Protein AF-A0A6A6ZF69-F1 (afdb_monomer)

Structure (mmCIF, N/CA/C/O backbone):
data_AF-A0A6A6ZF69-F1
#
_entry.id   AF-A0A6A6ZF69-F1
#
loop_
_atom_site.group_PDB
_atom_site.id
_atom_site.type_symbol
_atom_site.label_atom_id
_atom_site.label_alt_id
_atom_site.label_comp_id
_atom_site.label_asym_id
_atom_site.label_entity_id
_atom_site.label_seq_id
_atom_site.pdbx_PDB_ins_code
_atom_site.Cartn_x
_atom_site.Cartn_y
_atom_site.Cartn_z
_atom_site.occupancy
_atom_site.B_iso_or_equiv
_atom_site.auth_seq_id
_atom_site.auth_comp_id
_atom_site.auth_asym_id
_atom_site.auth_atom_id
_atom_site.pdbx_PDB_model_num
ATOM 1 N N . MET A 1 1 ? 40.741 -32.799 -26.654 1.00 32.25 1 MET A N 1
ATOM 2 C CA . MET A 1 1 ? 39.739 -33.098 -25.607 1.00 32.25 1 MET A CA 1
ATOM 3 C C . MET A 1 1 ? 39.287 -31.781 -24.987 1.00 32.25 1 MET A C 1
ATOM 5 O O . MET A 1 1 ? 40.162 -31.015 -24.603 1.00 32.25 1 MET A O 1
ATOM 9 N N . PRO A 1 2 ? 37.976 -31.483 -24.978 1.00 35.78 2 PRO A N 1
ATOM 10 C CA . PRO A 1 2 ? 37.426 -30.155 -24.704 1.00 35.78 2 PRO A CA 1
ATOM 11 C C . PRO A 1 2 ? 36.864 -30.025 -23.275 1.00 35.78 2 PRO A C 1
ATOM 13 O O . PRO A 1 2 ? 36.344 -30.995 -22.731 1.00 35.78 2 PRO A O 1
ATOM 16 N N . LYS A 1 3 ? 36.915 -28.818 -22.702 1.00 32.53 3 LYS A N 1
ATOM 17 C CA . LYS A 1 3 ? 36.071 -28.318 -21.595 1.00 32.53 3 LYS A CA 1
ATOM 18 C C . LYS A 1 3 ? 36.055 -26.792 -21.749 1.00 32.53 3 LYS A C 1
ATOM 20 O O . LYS A 1 3 ? 37.124 -26.216 -21.875 1.00 32.53 3 LYS A O 1
ATOM 25 N N . GLY A 1 4 ? 34.960 -26.053 -21.807 1.00 30.08 4 GLY A N 1
ATOM 26 C CA . GLY A 1 4 ? 33.542 -26.321 -21.610 1.00 30.08 4 GLY A CA 1
ATOM 27 C C . GLY A 1 4 ? 32.937 -24.945 -21.330 1.00 30.08 4 GLY A C 1
ATOM 28 O O . GLY A 1 4 ? 33.124 -24.416 -20.241 1.00 30.08 4 GLY A O 1
ATOM 29 N N . ASN A 1 5 ? 32.327 -24.327 -22.344 1.00 32.03 5 ASN A N 1
ATOM 30 C CA . ASN A 1 5 ? 31.620 -23.054 -22.206 1.00 32.03 5 ASN A CA 1
ATOM 31 C C . ASN A 1 5 ? 30.388 -23.268 -21.321 1.00 32.03 5 ASN A C 1
ATOM 33 O O . ASN A 1 5 ? 29.424 -23.890 -21.765 1.00 32.03 5 ASN A O 1
ATOM 37 N N . ASN A 1 6 ? 30.389 -22.716 -20.109 1.00 30.73 6 ASN A N 1
ATOM 38 C CA . ASN A 1 6 ? 29.161 -22.517 -19.346 1.00 30.73 6 ASN A CA 1
ATOM 39 C C . ASN A 1 6 ? 28.431 -21.296 -19.917 1.00 30.73 6 ASN A C 1
ATOM 41 O O . ASN A 1 6 ? 28.601 -20.173 -19.449 1.00 30.73 6 ASN A O 1
ATOM 45 N N . LYS A 1 7 ? 27.610 -21.528 -20.945 1.00 31.67 7 LYS A N 1
ATOM 46 C CA . LYS A 1 7 ? 26.443 -20.682 -21.199 1.00 31.67 7 LYS A CA 1
ATOM 47 C C . LYS A 1 7 ? 25.478 -20.920 -20.033 1.00 31.67 7 LYS A C 1
ATOM 49 O O . LYS A 1 7 ? 24.849 -21.973 -19.979 1.00 31.67 7 LYS A O 1
ATOM 54 N N . MET A 1 8 ? 25.399 -19.989 -19.081 1.00 30.83 8 MET A N 1
ATOM 55 C CA . MET A 1 8 ? 24.236 -19.924 -18.193 1.00 30.83 8 MET A CA 1
ATOM 56 C C . MET A 1 8 ? 23.059 -19.491 -19.061 1.00 30.83 8 MET A C 1
ATOM 58 O O . MET A 1 8 ? 23.041 -18.385 -19.594 1.00 30.83 8 MET A O 1
ATOM 62 N N . GLY A 1 9 ? 22.158 -20.438 -19.308 1.00 26.34 9 GLY A N 1
ATOM 63 C CA . GLY A 1 9 ? 20.976 -20.228 -20.120 1.00 26.34 9 GLY A CA 1
ATOM 64 C C . GLY A 1 9 ? 20.027 -19.265 -19.426 1.00 26.34 9 GLY A C 1
ATOM 65 O O . GLY A 1 9 ? 19.459 -19.600 -18.393 1.00 26.34 9 GLY A O 1
ATOM 66 N N . PHE A 1 10 ? 19.823 -18.108 -20.040 1.00 39.22 10 PHE A N 1
ATOM 67 C CA . PHE A 1 10 ? 18.515 -17.481 -20.025 1.00 39.22 10 PHE A CA 1
ATOM 68 C C . PHE A 1 10 ? 17.664 -18.183 -21.076 1.00 39.22 10 PHE A C 1
ATOM 70 O O . PHE A 1 10 ? 18.092 -18.334 -22.222 1.00 39.22 10 PHE A O 1
ATOM 77 N N . PRO A 1 11 ? 16.462 -18.611 -20.695 1.00 37.31 11 PRO A N 1
ATOM 78 C CA . PRO A 1 11 ? 15.370 -18.502 -21.628 1.00 37.31 11 PRO A CA 1
ATOM 79 C C . PRO A 1 11 ? 14.200 -17.830 -20.914 1.00 37.31 11 PRO A C 1
ATOM 81 O O . PRO A 1 11 ? 13.508 -18.466 -20.118 1.00 37.31 11 PRO A O 1
ATOM 84 N N . ILE A 1 12 ? 13.900 -16.582 -21.286 1.00 41.88 12 ILE A N 1
ATOM 85 C CA . ILE A 1 12 ? 12.503 -16.136 -21.308 1.00 41.88 12 ILE A CA 1
ATOM 86 C C . ILE A 1 12 ? 11.862 -16.917 -22.460 1.00 41.88 12 ILE A C 1
ATOM 88 O O . ILE A 1 12 ? 11.679 -16.435 -23.575 1.00 41.88 12 ILE A O 1
ATOM 92 N N . ALA A 1 13 ? 11.630 -18.210 -22.231 1.00 33.00 13 ALA A N 1
ATOM 93 C CA . ALA A 1 13 ? 10.816 -18.999 -23.123 1.00 33.00 13 ALA A CA 1
ATOM 94 C C . ALA A 1 13 ? 9.393 -18.500 -22.911 1.00 33.00 13 ALA A C 1
ATOM 96 O O . ALA A 1 13 ? 8.796 -18.751 -21.864 1.00 33.00 13 ALA A O 1
ATOM 97 N N . MET A 1 14 ? 8.868 -17.802 -23.915 1.00 43.44 14 MET A N 1
ATOM 98 C CA . MET A 1 14 ? 7.459 -17.463 -24.054 1.00 43.44 14 MET A CA 1
ATOM 99 C C . MET A 1 14 ? 6.663 -18.781 -24.127 1.00 43.44 14 MET A C 1
ATOM 101 O O . MET A 1 14 ? 6.318 -19.279 -25.199 1.00 43.44 14 MET A O 1
ATOM 105 N N . LYS A 1 15 ? 6.438 -19.427 -22.976 1.00 32.81 15 LYS A N 1
ATOM 106 C CA . LYS A 1 15 ? 5.556 -20.587 -22.843 1.00 32.81 15 LYS A CA 1
ATOM 107 C C . LYS A 1 15 ? 4.137 -20.055 -22.857 1.00 32.81 15 LYS A C 1
ATOM 109 O O . LYS A 1 15 ? 3.497 -19.849 -21.835 1.00 32.81 15 LYS A O 1
ATOM 114 N N . ILE A 1 16 ? 3.673 -19.819 -24.071 1.00 41.00 16 ILE A N 1
ATOM 115 C CA . ILE A 1 16 ? 2.289 -19.523 -24.374 1.00 41.00 16 ILE A CA 1
ATOM 116 C C . ILE A 1 16 ? 1.485 -20.789 -24.052 1.00 41.00 16 ILE A C 1
ATOM 118 O O . ILE A 1 16 ? 1.422 -21.735 -24.838 1.00 41.00 16 ILE A O 1
ATOM 122 N N . GLY A 1 17 ? 0.936 -20.834 -22.843 1.00 34.34 17 GLY A N 1
ATOM 123 C CA . GLY A 1 17 ? 0.129 -21.936 -22.347 1.00 34.34 17 GLY A CA 1
ATOM 124 C C . GLY A 1 17 ? -1.026 -21.403 -21.514 1.00 34.34 17 GLY A C 1
ATOM 125 O O . GLY A 1 17 ? -0.811 -20.813 -20.465 1.00 34.34 17 GLY A O 1
ATOM 126 N N . VAL A 1 18 ? -2.243 -21.708 -21.975 1.00 36.62 18 VAL A N 1
ATOM 127 C CA . VAL A 1 18 ? -3.551 -21.458 -21.343 1.00 36.62 18 VAL A CA 1
ATOM 128 C C . VAL A 1 18 ? -4.098 -20.033 -21.541 1.00 36.62 18 VAL A C 1
ATOM 130 O O . VAL A 1 18 ? -3.472 -19.035 -21.205 1.00 36.62 18 VAL A O 1
ATOM 133 N N . PHE A 1 19 ? -5.320 -19.952 -22.082 1.00 37.06 19 PHE A N 1
ATOM 134 C CA . PHE A 1 19 ? -6.043 -18.739 -22.503 1.00 37.06 19 PHE A CA 1
ATOM 135 C C . PHE A 1 19 ? -6.101 -17.587 -21.472 1.00 37.06 19 PHE A C 1
ATOM 137 O O . PHE A 1 19 ? -6.281 -16.444 -21.878 1.00 37.06 19 PHE A O 1
ATOM 144 N N . GLY A 1 20 ? -5.911 -17.849 -20.172 1.00 45.31 20 GLY A N 1
ATOM 145 C CA . GLY A 1 20 ? -5.837 -16.813 -19.130 1.00 45.31 20 GLY A CA 1
ATOM 146 C C . GLY A 1 20 ? -4.539 -15.993 -19.133 1.00 45.31 20 GLY A C 1
ATOM 147 O O . GLY A 1 20 ? -4.547 -14.843 -18.707 1.00 45.31 20 GLY A O 1
ATOM 148 N N . SER A 1 21 ? -3.443 -16.539 -19.673 1.00 55.56 21 SER A N 1
ATOM 149 C CA . SER A 1 21 ? -2.140 -15.862 -19.744 1.00 55.56 21 SER A CA 1
ATOM 150 C C . SER A 1 21 ? -2.160 -14.643 -20.675 1.00 55.56 21 SER A C 1
ATOM 152 O O . SER A 1 21 ? -1.543 -13.627 -20.377 1.00 55.56 21 SER A O 1
ATOM 154 N N . TYR A 1 22 ? -2.915 -14.694 -21.777 1.00 62.94 22 TYR A N 1
ATOM 155 C CA . TYR A 1 22 ? -2.897 -13.627 -22.783 1.00 62.94 22 TYR A CA 1
ATOM 156 C C . TYR A 1 22 ? -3.488 -12.306 -22.298 1.00 62.94 22 TYR A C 1
ATOM 158 O O . TYR A 1 22 ? -2.990 -11.257 -22.686 1.00 62.94 22 TYR A O 1
ATOM 166 N N . ILE A 1 23 ? -4.538 -12.341 -21.471 1.00 77.69 23 ILE A N 1
ATOM 167 C CA . ILE A 1 23 ? -5.207 -11.117 -21.002 1.00 77.69 23 ILE A CA 1
ATOM 168 C C . ILE A 1 23 ? -4.252 -10.293 -20.135 1.00 77.69 23 ILE A C 1
ATOM 170 O O . ILE A 1 23 ? -4.187 -9.080 -20.292 1.00 77.69 23 ILE A O 1
ATOM 174 N N . VAL A 1 24 ? -3.466 -10.960 -19.288 1.00 82.12 24 VAL A N 1
ATOM 175 C CA . VAL A 1 24 ? -2.472 -10.315 -18.423 1.00 82.12 24 VAL A CA 1
ATOM 176 C C . VAL A 1 24 ? -1.406 -9.599 -19.253 1.00 82.12 24 VAL A C 1
ATOM 178 O O . VAL A 1 24 ? -1.171 -8.410 -19.066 1.00 82.12 24 VAL A O 1
ATOM 181 N N . TRP A 1 25 ? -0.817 -10.287 -20.233 1.00 81.69 25 TRP A N 1
ATOM 182 C CA . TRP A 1 25 ? 0.204 -9.690 -21.097 1.00 81.69 25 TRP A CA 1
ATOM 183 C C . TRP A 1 25 ? -0.343 -8.579 -21.999 1.00 81.69 25 TRP A C 1
ATOM 185 O O . TRP A 1 25 ? 0.351 -7.593 -22.234 1.00 81.69 25 TRP A O 1
ATOM 195 N N . LEU A 1 26 ? -1.578 -8.708 -22.497 1.00 86.69 26 LEU A N 1
ATOM 196 C CA . LEU A 1 26 ? -2.224 -7.645 -23.270 1.00 86.69 26 LEU A CA 1
ATOM 197 C C . LEU A 1 26 ? -2.461 -6.403 -22.412 1.00 86.69 26 LEU A C 1
ATOM 199 O O . LEU A 1 26 ? -2.121 -5.311 -22.855 1.00 86.69 26 LEU A O 1
ATOM 203 N N . ASP A 1 27 ? -2.950 -6.565 -21.182 1.00 87.88 27 ASP A N 1
ATOM 204 C CA . ASP A 1 27 ? -3.126 -5.446 -20.253 1.00 87.88 27 ASP A CA 1
ATOM 205 C C . ASP A 1 27 ? -1.777 -4.789 -19.909 1.00 87.88 27 ASP A C 1
ATOM 207 O O . ASP A 1 27 ? -1.650 -3.568 -19.953 1.00 87.88 27 ASP A O 1
ATOM 211 N N . MET A 1 28 ? -0.713 -5.574 -19.700 1.00 88.94 28 MET A N 1
ATOM 212 C CA . MET A 1 28 ? 0.649 -5.045 -19.538 1.00 88.94 28 MET A CA 1
ATOM 213 C C . MET A 1 28 ? 1.125 -4.232 -20.750 1.00 88.94 28 MET A C 1
ATOM 215 O O . MET A 1 28 ? 1.736 -3.175 -20.583 1.00 88.94 28 MET A O 1
ATOM 219 N N . ILE A 1 29 ? 0.859 -4.691 -21.975 1.00 89.81 29 ILE A N 1
ATOM 220 C CA . ILE A 1 29 ? 1.210 -3.960 -23.204 1.00 89.81 29 ILE A CA 1
ATOM 221 C C . ILE A 1 29 ? 0.374 -2.679 -23.327 1.00 89.81 29 ILE A C 1
ATOM 223 O O . ILE A 1 29 ? 0.923 -1.610 -23.594 1.00 89.81 29 ILE A O 1
ATOM 227 N N . GLU A 1 30 ? -0.938 -2.754 -23.097 1.00 90.06 30 GLU A N 1
ATOM 228 C CA . GLU A 1 30 ? -1.856 -1.609 -23.163 1.00 90.06 30 GLU A CA 1
ATOM 229 C C . GLU A 1 30 ? -1.555 -0.553 -22.093 1.00 90.06 30 GLU A C 1
ATOM 231 O O . GLU A 1 30 ? -1.708 0.650 -22.331 1.00 90.06 30 GLU A O 1
ATOM 236 N N . GLN A 1 31 ? -1.085 -0.986 -20.923 1.00 90.12 31 GLN A N 1
ATOM 237 C CA . GLN A 1 31 ? -0.584 -0.104 -19.874 1.00 90.12 31 GLN A CA 1
ATOM 238 C C . GLN A 1 31 ? 0.843 0.386 -20.142 1.00 90.12 31 GLN A C 1
ATOM 240 O O . GLN A 1 31 ? 1.340 1.215 -19.385 1.00 90.12 31 GLN A O 1
ATOM 245 N N . GLY A 1 32 ? 1.511 -0.066 -21.207 1.00 89.44 32 GLY A N 1
ATOM 246 C CA . GLY A 1 32 ? 2.884 0.324 -21.535 1.00 89.44 32 GLY A CA 1
ATOM 247 C C . GLY A 1 32 ? 3.924 -0.211 -20.548 1.00 89.44 32 GLY A C 1
ATOM 248 O O . GLY A 1 32 ? 5.014 0.348 -20.450 1.00 89.44 32 GLY A O 1
ATOM 249 N N . LYS A 1 33 ? 3.579 -1.261 -19.795 1.00 89.44 33 LYS A N 1
ATOM 250 C CA . LYS A 1 33 ? 4.509 -2.005 -18.944 1.00 89.44 33 LYS A CA 1
ATOM 251 C C . LYS A 1 33 ? 5.452 -2.855 -19.787 1.00 89.44 33 LYS A C 1
ATOM 253 O O . LYS A 1 33 ? 6.631 -2.916 -19.481 1.00 89.44 33 LYS A O 1
ATOM 258 N N . VAL A 1 34 ? 4.957 -3.482 -20.851 1.00 88.38 34 VAL A N 1
ATOM 259 C CA . VAL A 1 34 ? 5.787 -4.227 -21.810 1.00 88.38 34 VAL A CA 1
ATOM 260 C C . VAL A 1 34 ? 6.088 -3.320 -22.997 1.00 88.38 34 VAL A C 1
ATOM 262 O O . VAL A 1 34 ? 5.170 -2.875 -23.686 1.00 88.38 34 VAL A O 1
ATOM 265 N N . VAL A 1 35 ? 7.369 -3.045 -23.242 1.00 85.69 35 VAL A N 1
ATOM 266 C CA . VAL A 1 35 ? 7.823 -2.160 -24.326 1.00 85.69 35 VAL A CA 1
ATOM 267 C C . VAL A 1 35 ? 8.841 -2.859 -25.221 1.00 85.69 35 VAL A C 1
ATOM 269 O O . VAL A 1 35 ? 9.581 -3.733 -24.771 1.00 85.69 35 VAL A O 1
ATOM 272 N N . ALA A 1 36 ? 8.873 -2.484 -26.500 1.00 83.38 36 ALA A N 1
ATOM 273 C CA . ALA A 1 36 ? 9.835 -3.027 -27.453 1.00 83.38 36 ALA A CA 1
ATOM 274 C C . ALA A 1 36 ? 11.192 -2.308 -27.345 1.00 83.38 36 ALA A C 1
ATOM 276 O O . ALA A 1 36 ? 11.232 -1.076 -27.279 1.00 83.38 36 ALA A O 1
ATOM 277 N N . THR A 1 37 ? 12.302 -3.052 -27.359 1.00 71.12 37 THR A N 1
ATOM 278 C CA . THR A 1 37 ? 13.655 -2.473 -27.337 1.00 71.12 37 THR A CA 1
ATOM 279 C C . THR A 1 37 ? 14.076 -1.997 -28.739 1.00 71.12 37 THR A C 1
ATOM 281 O O . THR A 1 37 ? 13.951 -2.752 -29.704 1.00 71.12 37 THR A O 1
ATOM 284 N N . PRO A 1 38 ? 14.589 -0.757 -28.904 1.00 60.16 38 PRO A N 1
ATOM 285 C CA . PRO A 1 38 ? 14.948 -0.223 -30.226 1.00 60.16 38 PRO A CA 1
ATOM 286 C C . PRO A 1 38 ? 16.174 -0.885 -30.877 1.00 60.16 38 PRO A C 1
ATOM 288 O O . PRO A 1 38 ? 16.329 -0.814 -32.094 1.00 60.16 38 PRO A O 1
ATOM 291 N N . GLU A 1 39 ? 17.050 -1.517 -30.090 1.00 58.31 39 GLU A N 1
ATOM 292 C CA . GLU A 1 39 ? 18.334 -2.068 -30.543 1.00 58.31 39 GLU A CA 1
ATOM 293 C C . GLU A 1 39 ? 18.410 -3.579 -30.293 1.00 58.31 39 GLU A C 1
ATOM 295 O O . GLU A 1 39 ? 19.100 -4.058 -29.395 1.00 58.31 39 GLU A O 1
ATOM 300 N N . ALA A 1 40 ? 17.708 -4.362 -31.108 1.00 50.72 40 ALA A N 1
ATOM 301 C CA . ALA A 1 40 ? 17.933 -5.802 -31.172 1.00 50.72 40 ALA A CA 1
ATOM 302 C C . ALA A 1 40 ? 19.163 -6.096 -32.050 1.00 50.72 40 ALA A C 1
ATOM 304 O O . ALA A 1 40 ? 19.044 -6.482 -33.211 1.00 50.72 40 ALA A O 1
ATOM 305 N N . GLY A 1 41 ? 20.366 -5.885 -31.516 1.00 53.12 41 GLY A N 1
ATOM 306 C CA . GLY A 1 41 ? 21.543 -6.583 -32.033 1.00 53.12 41 GLY A CA 1
ATOM 307 C C . GLY A 1 41 ? 21.525 -8.009 -31.493 1.00 53.12 41 GLY A C 1
ATOM 308 O O . GLY A 1 41 ? 21.654 -8.148 -30.291 1.00 53.12 41 GLY A O 1
ATOM 309 N N . ASP A 1 42 ? 21.319 -9.026 -32.339 1.00 52.38 42 ASP A N 1
ATOM 310 C CA . ASP A 1 42 ? 21.425 -10.489 -32.097 1.00 52.38 42 ASP A CA 1
ATOM 311 C C . ASP A 1 42 ? 20.916 -11.087 -30.751 1.00 52.38 42 ASP A C 1
ATOM 313 O O . ASP A 1 42 ? 21.150 -12.264 -30.473 1.00 52.38 42 ASP A O 1
ATOM 317 N N . VAL A 1 43 ? 20.192 -10.337 -29.914 1.00 54.91 43 VAL A N 1
ATOM 318 C CA . VAL A 1 43 ? 19.625 -10.804 -28.642 1.00 54.91 43 VAL A CA 1
ATOM 319 C C . VAL A 1 43 ? 18.176 -11.243 -28.865 1.00 54.91 43 VAL A C 1
ATOM 321 O O . VAL A 1 43 ? 17.345 -10.488 -29.363 1.00 54.91 43 VAL A O 1
ATOM 324 N N . GLU A 1 44 ? 17.881 -12.481 -28.470 1.00 52.28 44 GLU A N 1
ATOM 325 C CA . GLU A 1 44 ? 16.637 -13.237 -28.703 1.00 52.28 44 GLU A CA 1
ATOM 326 C C . GLU A 1 44 ? 15.349 -12.663 -28.057 1.00 52.28 44 GLU A C 1
ATOM 328 O O . GLU A 1 44 ? 14.308 -13.315 -28.123 1.00 52.28 44 GLU A O 1
ATOM 333 N N . ALA A 1 45 ? 15.354 -11.464 -27.458 1.00 60.25 45 ALA A N 1
ATOM 334 C CA . ALA A 1 45 ? 14.186 -10.910 -26.759 1.00 60.25 45 ALA A CA 1
ATOM 335 C C . ALA A 1 45 ? 13.969 -9.408 -27.059 1.00 60.25 45 ALA A C 1
ATOM 337 O O . ALA A 1 45 ? 14.619 -8.561 -26.450 1.00 60.25 45 ALA A O 1
ATOM 338 N N . PRO A 1 46 ? 13.039 -9.048 -27.967 1.00 73.38 46 PRO A N 1
ATOM 339 C CA . PRO A 1 46 ? 12.773 -7.656 -28.349 1.00 73.38 46 PRO A CA 1
ATOM 340 C C . PRO A 1 46 ? 11.856 -6.906 -27.368 1.00 73.38 46 PRO A C 1
ATOM 342 O O . PRO A 1 46 ? 11.403 -5.811 -27.688 1.00 73.38 46 PRO A O 1
ATOM 345 N N . TRP A 1 47 ? 11.539 -7.485 -26.207 1.00 78.88 47 TRP A N 1
ATOM 346 C CA . TRP A 1 47 ? 10.590 -6.943 -25.232 1.00 78.88 47 TRP A CA 1
ATOM 347 C C . TRP A 1 47 ? 11.251 -6.803 -23.864 1.00 78.88 47 TRP A C 1
ATOM 349 O O . TRP A 1 47 ? 11.968 -7.705 -23.438 1.00 78.88 47 TRP A O 1
ATOM 359 N N . MET A 1 48 ? 10.976 -5.697 -23.174 1.00 82.00 48 MET A N 1
ATOM 360 C CA . MET A 1 48 ? 11.416 -5.449 -21.801 1.00 82.00 48 MET A CA 1
ATOM 361 C C . MET A 1 48 ? 10.256 -4.952 -20.934 1.00 82.00 48 MET A C 1
ATOM 363 O O . MET A 1 48 ? 9.326 -4.312 -21.441 1.00 82.00 48 MET A O 1
ATOM 367 N N . LEU A 1 49 ? 10.329 -5.214 -19.628 1.00 84.06 49 LEU A N 1
ATOM 368 C CA . LEU A 1 49 ? 9.431 -4.615 -18.648 1.00 84.06 49 LEU A CA 1
ATOM 369 C C . LEU A 1 49 ? 9.936 -3.219 -18.265 1.00 84.06 49 LEU A C 1
ATOM 371 O O . LEU A 1 49 ? 11.028 -3.049 -17.729 1.00 84.06 49 LEU A O 1
ATOM 375 N N . ALA A 1 50 ? 9.132 -2.202 -18.562 1.00 88.00 50 ALA A N 1
ATOM 376 C CA . ALA A 1 50 ? 9.363 -0.841 -18.114 1.00 88.00 50 ALA A CA 1
ATOM 377 C C . ALA A 1 50 ? 9.180 -0.758 -16.584 1.00 88.00 50 ALA A C 1
ATOM 379 O O . ALA A 1 50 ? 8.204 -1.312 -16.066 1.00 88.00 50 ALA A O 1
ATOM 380 N N . PRO A 1 51 ? 10.038 -0.026 -15.850 1.00 88.56 51 PRO A N 1
ATOM 381 C CA . PRO A 1 51 ? 9.923 0.113 -14.397 1.00 88.56 51 PRO A CA 1
ATOM 382 C C . PRO A 1 51 ? 8.538 0.598 -13.936 1.00 88.56 51 PRO A C 1
ATOM 384 O O . PRO A 1 51 ? 7.925 0.042 -13.024 1.00 88.56 51 PRO A O 1
ATOM 387 N N . TYR A 1 52 ? 8.001 1.575 -14.664 1.00 91.56 52 TYR A N 1
ATOM 388 C CA . TYR A 1 52 ? 6.609 2.015 -14.663 1.00 91.56 52 TYR A CA 1
ATOM 389 C C . TYR A 1 52 ? 6.329 2.709 -16.008 1.00 91.56 52 TYR A C 1
ATOM 391 O O . TYR A 1 52 ? 7.249 2.978 -16.783 1.00 91.56 52 TYR A O 1
ATOM 399 N N . SER A 1 53 ? 5.068 3.032 -16.295 1.00 92.75 53 SER A N 1
ATOM 400 C CA . SER A 1 53 ? 4.685 3.791 -17.492 1.00 92.75 53 SER A CA 1
ATOM 401 C C . SER A 1 53 ? 3.982 5.106 -17.126 1.00 92.75 53 SER A C 1
ATOM 403 O O . SER A 1 53 ? 3.443 5.235 -16.019 1.00 92.75 53 SER A O 1
ATOM 405 N N . PRO A 1 54 ? 3.896 6.084 -18.051 1.00 95.00 54 PRO A N 1
ATOM 406 C CA . PRO A 1 54 ? 3.104 7.294 -17.832 1.00 95.00 54 PRO A CA 1
ATOM 407 C C . PRO A 1 54 ? 1.635 7.009 -17.499 1.00 95.00 54 PRO A C 1
ATOM 409 O O . PRO A 1 54 ? 1.027 7.769 -16.747 1.00 95.00 54 PRO A O 1
ATOM 412 N N . LYS A 1 55 ? 1.080 5.915 -18.040 1.00 95.19 55 LYS A N 1
ATOM 413 C CA . LYS A 1 55 ? -0.291 5.480 -17.769 1.00 95.19 55 LYS A CA 1
ATOM 414 C C . LYS A 1 55 ? -0.435 4.936 -16.347 1.00 95.19 55 LYS A C 1
ATOM 416 O O . LYS A 1 55 ? -1.249 5.472 -15.610 1.00 95.19 55 LYS A O 1
ATOM 421 N N . ILE A 1 56 ? 0.420 3.998 -15.924 1.00 95.25 56 ILE A N 1
ATOM 422 C CA . ILE A 1 56 ? 0.434 3.462 -14.545 1.00 95.25 56 ILE A CA 1
ATOM 423 C C . ILE A 1 56 ? 0.560 4.596 -13.519 1.00 95.25 56 ILE A C 1
ATOM 425 O O . ILE A 1 56 ? -0.172 4.647 -12.528 1.00 95.25 56 ILE A O 1
ATOM 429 N N . LEU A 1 57 ? 1.463 5.546 -13.780 1.00 96.81 57 LEU A N 1
ATOM 430 C CA . LEU A 1 57 ? 1.631 6.728 -12.941 1.00 96.81 57 LEU A CA 1
ATOM 431 C C . LEU A 1 57 ? 0.344 7.556 -12.858 1.00 96.81 57 LEU A C 1
ATOM 43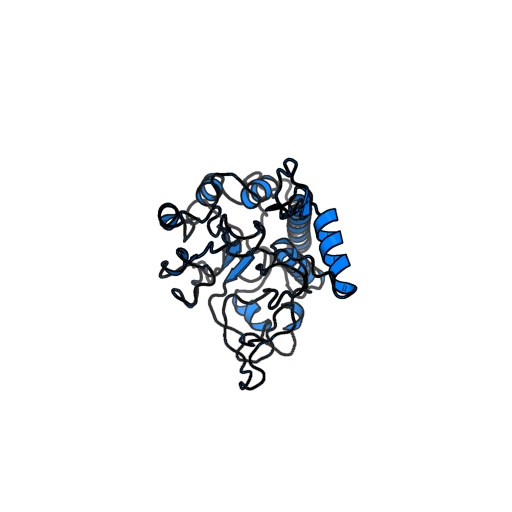3 O O . LEU A 1 57 ? -0.063 7.944 -11.764 1.00 96.81 57 LEU A O 1
ATOM 437 N N . GLN A 1 58 ? -0.276 7.859 -14.000 1.00 97.75 58 GLN A N 1
ATOM 438 C CA . GLN A 1 58 ? -1.474 8.691 -14.033 1.00 97.75 58 GLN A CA 1
ATOM 439 C C . GLN A 1 58 ? -2.670 7.995 -13.373 1.00 97.75 58 GLN A C 1
ATOM 441 O O . GLN A 1 58 ? -3.334 8.621 -12.551 1.00 97.75 58 GLN A O 1
ATOM 446 N N . ASP A 1 59 ? -2.871 6.705 -13.640 1.00 97.19 59 ASP A N 1
ATOM 447 C CA . ASP A 1 59 ? -3.944 5.903 -13.047 1.00 97.19 59 ASP A CA 1
ATOM 448 C C . ASP A 1 59 ? -3.793 5.845 -11.514 1.00 97.19 59 ASP A C 1
ATOM 450 O O . ASP A 1 59 ? -4.757 6.062 -10.775 1.00 97.19 59 ASP A O 1
ATOM 454 N N . THR A 1 60 ? -2.565 5.670 -11.007 1.00 97.62 60 THR A N 1
ATOM 455 C CA . THR A 1 60 ? -2.296 5.670 -9.556 1.00 97.62 60 THR A CA 1
ATOM 456 C C . THR A 1 60 ? -2.530 7.042 -8.916 1.00 97.62 60 THR A C 1
ATOM 458 O O . THR A 1 60 ? -3.073 7.140 -7.813 1.00 97.62 60 THR A O 1
ATOM 461 N N . VAL A 1 61 ? -2.156 8.125 -9.606 1.00 96.88 61 VAL A N 1
ATOM 462 C CA . VAL A 1 61 ? -2.425 9.505 -9.164 1.00 96.88 61 VAL A CA 1
ATOM 463 C C . VAL A 1 61 ? -3.925 9.787 -9.116 1.00 96.88 61 VAL A C 1
ATOM 465 O O . VAL A 1 61 ? -4.415 10.370 -8.144 1.00 96.88 61 VAL A O 1
ATOM 468 N N . ASP A 1 62 ? -4.664 9.386 -10.147 1.00 97.81 62 ASP A N 1
ATOM 469 C CA . ASP A 1 62 ? -6.107 9.606 -10.233 1.00 97.81 62 ASP A CA 1
ATOM 470 C C . ASP A 1 62 ? -6.848 8.851 -9.133 1.00 97.81 62 ASP A C 1
ATOM 472 O O . ASP A 1 62 ? -7.771 9.400 -8.520 1.00 97.81 62 ASP A O 1
ATOM 476 N N . LEU A 1 63 ? -6.380 7.645 -8.816 1.00 97.94 63 LEU A N 1
ATOM 477 C CA . LEU A 1 63 ? -6.912 6.820 -7.746 1.00 97.94 63 LEU A CA 1
ATOM 478 C C . LEU A 1 63 ? -6.604 7.378 -6.352 1.00 97.94 63 LEU A C 1
ATOM 480 O O . LEU A 1 63 ? -7.509 7.479 -5.521 1.00 97.94 63 LEU A O 1
ATOM 484 N N . PHE A 1 64 ? -5.369 7.832 -6.109 1.00 96.75 64 PHE A N 1
ATOM 485 C CA . PHE A 1 64 ? -5.025 8.546 -4.875 1.00 96.75 64 PHE A CA 1
ATOM 486 C C . PHE A 1 64 ? -5.925 9.775 -4.685 1.00 96.75 64 PHE A C 1
ATOM 488 O O . PHE A 1 64 ? -6.529 9.969 -3.629 1.00 96.75 64 PHE A O 1
ATOM 495 N N . ASN A 1 65 ? -6.080 10.586 -5.735 1.00 95.81 65 ASN A N 1
ATOM 496 C CA . ASN A 1 65 ? -6.945 11.762 -5.703 1.00 95.81 65 ASN A CA 1
ATOM 497 C C . ASN A 1 65 ? -8.421 11.388 -5.490 1.00 95.81 65 ASN A C 1
ATOM 499 O O . ASN A 1 65 ? -9.141 12.118 -4.807 1.00 95.81 65 ASN A O 1
ATOM 503 N N . ALA A 1 66 ? -8.887 10.267 -6.049 1.00 97.88 66 ALA A N 1
ATOM 504 C CA . ALA A 1 66 ? -10.235 9.758 -5.818 1.00 97.88 66 ALA A CA 1
ATOM 505 C C . ALA A 1 66 ? -10.453 9.366 -4.352 1.00 97.88 66 ALA A C 1
ATOM 507 O O . ALA A 1 66 ? -11.435 9.815 -3.764 1.00 97.88 66 ALA A O 1
ATOM 508 N N . LEU A 1 67 ? -9.515 8.635 -3.742 1.00 97.94 67 LEU A N 1
ATOM 509 C CA . LEU A 1 67 ? -9.546 8.299 -2.316 1.00 97.94 67 LEU A CA 1
ATOM 510 C C . LEU A 1 67 ? -9.591 9.554 -1.437 1.00 97.94 67 LEU A C 1
ATOM 512 O O . LEU A 1 67 ? -10.449 9.677 -0.563 1.00 97.94 67 LEU A O 1
ATOM 516 N N . VAL A 1 68 ? -8.724 10.530 -1.714 1.00 95.38 68 VAL A N 1
ATOM 517 C CA . VAL A 1 68 ? -8.697 11.804 -0.980 1.00 95.38 68 VAL A CA 1
ATOM 518 C C . VAL A 1 68 ? -10.026 12.550 -1.101 1.00 95.38 68 VAL A C 1
ATOM 520 O O . VAL A 1 68 ? -10.529 13.066 -0.100 1.00 95.38 68 VAL A O 1
ATOM 523 N N . ARG A 1 69 ? -10.614 12.614 -2.304 1.00 95.38 69 ARG A N 1
ATOM 524 C CA . ARG A 1 69 ? -11.940 13.221 -2.510 1.00 95.38 69 ARG A CA 1
ATOM 525 C C . ARG A 1 69 ? -13.016 12.486 -1.717 1.00 95.38 69 ARG A C 1
ATOM 527 O O . ARG A 1 69 ? -13.823 13.139 -1.062 1.00 95.38 69 ARG A O 1
ATOM 534 N N . GLU A 1 70 ? -13.005 11.159 -1.740 1.00 97.12 70 GLU A N 1
ATOM 535 C CA . GLU A 1 70 ? -14.014 10.335 -1.076 1.00 97.12 70 GLU A CA 1
ATOM 536 C C . GLU A 1 70 ? -13.999 10.498 0.451 1.00 97.12 70 GLU A C 1
ATOM 538 O O . GLU A 1 70 ? -15.061 10.588 1.077 1.00 97.12 70 GLU A O 1
ATOM 543 N N . ILE A 1 71 ? -12.800 10.607 1.038 1.00 96.12 71 ILE A N 1
ATOM 544 C CA . ILE A 1 71 ? -12.611 10.923 2.459 1.00 96.12 71 ILE A CA 1
ATOM 545 C C . ILE A 1 71 ? -13.092 12.348 2.746 1.00 96.12 71 ILE A C 1
ATOM 547 O O . ILE A 1 71 ? -13.897 12.547 3.652 1.00 96.12 71 ILE A O 1
ATOM 551 N N . LYS A 1 72 ? -12.679 13.341 1.941 1.00 93.31 72 LYS A N 1
ATOM 552 C CA . LYS A 1 72 ? -13.101 14.746 2.109 1.00 93.31 72 LYS A CA 1
ATOM 553 C C . LYS A 1 72 ? -14.620 14.916 2.106 1.00 93.31 72 LYS A C 1
ATOM 555 O O . LYS A 1 72 ? -15.145 15.660 2.928 1.00 93.31 72 LYS A O 1
ATOM 560 N N . LEU A 1 73 ? -15.325 14.205 1.223 1.00 94.12 73 LEU A N 1
ATOM 561 C CA . LEU A 1 73 ? -16.790 14.229 1.143 1.00 94.12 73 LEU A CA 1
ATOM 562 C C . LEU A 1 73 ? -17.480 13.719 2.418 1.00 94.12 73 LEU A C 1
ATOM 564 O O . LEU A 1 73 ? -18.633 14.067 2.661 1.00 94.12 73 LEU A O 1
ATOM 568 N N . ARG A 1 74 ? -16.790 12.907 3.229 1.00 94.69 74 ARG A N 1
ATOM 569 C CA . ARG A 1 74 ? -17.307 12.336 4.483 1.00 94.69 74 ARG A CA 1
ATOM 570 C C . ARG A 1 74 ? -16.828 13.069 5.735 1.00 94.69 74 ARG A C 1
ATOM 572 O O . ARG A 1 74 ? -17.261 12.709 6.827 1.00 94.69 74 ARG A O 1
ATOM 579 N N . LEU A 1 75 ? -15.970 14.084 5.606 1.00 92.44 75 LEU A N 1
ATOM 580 C CA . LEU A 1 75 ? -15.522 14.868 6.757 1.00 92.44 75 LEU A CA 1
ATOM 581 C C . LEU A 1 75 ? -16.712 15.620 7.390 1.00 92.44 75 LEU A C 1
ATOM 583 O O . LEU A 1 75 ? -17.508 16.244 6.675 1.00 92.44 75 LEU A O 1
ATOM 587 N N . PRO A 1 76 ? -16.833 15.628 8.729 1.00 85.88 76 PRO A N 1
ATOM 588 C CA . PRO A 1 76 ? -17.850 16.411 9.416 1.00 85.88 76 PRO A CA 1
ATOM 589 C C . PRO A 1 76 ? -17.640 17.909 9.151 1.00 85.88 76 PRO A C 1
ATOM 591 O O . PRO A 1 76 ? -16.528 18.423 9.235 1.00 85.88 76 PRO A O 1
ATOM 594 N N . GLY A 1 77 ? -18.722 18.623 8.828 1.00 72.38 77 GLY A N 1
ATOM 595 C CA . GLY A 1 77 ? -18.688 20.067 8.564 1.00 72.38 77 GLY A CA 1
ATOM 596 C C . GLY A 1 77 ? -18.488 20.463 7.100 1.00 72.38 77 GLY A C 1
ATOM 597 O O . GLY A 1 77 ? -18.422 21.656 6.823 1.00 72.38 77 GLY A O 1
ATOM 598 N N . GLY A 1 78 ? -18.439 19.497 6.170 1.00 56.88 78 GLY A N 1
ATOM 599 C CA . GLY A 1 78 ? -18.473 19.766 4.730 1.00 56.88 78 GLY A CA 1
ATOM 600 C C . GLY A 1 78 ? -17.392 20.748 4.295 1.00 56.88 78 GLY A C 1
ATOM 601 O O . GLY A 1 78 ? -17.713 21.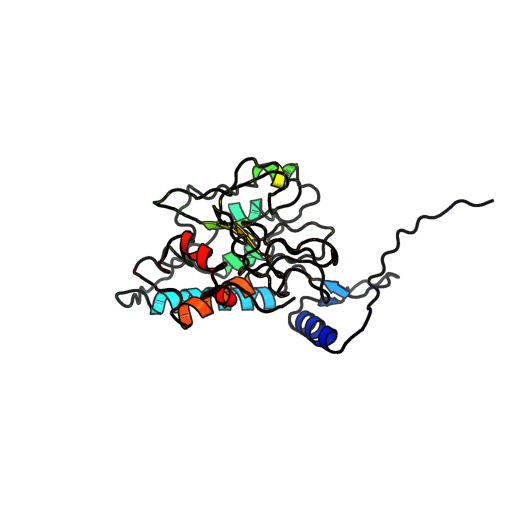737 3.642 1.00 56.88 78 GLY A O 1
ATOM 602 N N . SER A 1 79 ? -16.139 20.511 4.707 1.00 50.16 79 SER A N 1
ATOM 603 C CA . SER A 1 79 ? -15.018 21.408 4.422 1.00 50.16 79 SER A CA 1
ATOM 604 C C . SER A 1 79 ? -14.810 21.556 2.912 1.00 50.16 79 SER A C 1
ATOM 606 O O . SER A 1 79 ? -14.012 20.865 2.279 1.00 50.16 79 SER A O 1
ATOM 608 N N . THR A 1 80 ? -15.505 22.532 2.336 1.00 46.81 80 THR A N 1
ATOM 609 C CA . THR A 1 80 ? -15.144 23.253 1.119 1.00 46.81 80 THR A CA 1
ATOM 610 C C . THR A 1 80 ? -14.020 24.233 1.452 1.00 46.81 80 THR A C 1
ATOM 612 O O . THR A 1 80 ? -14.106 25.422 1.147 1.00 46.81 80 THR A O 1
ATOM 615 N N . GLY A 1 81 ? -12.980 23.754 2.142 1.00 46.38 81 GLY A N 1
ATOM 616 C CA . GLY A 1 81 ? -11.753 24.497 2.361 1.00 46.38 81 GLY A CA 1
ATOM 617 C C . GLY A 1 81 ? -11.081 24.724 1.014 1.00 46.38 81 GLY A C 1
ATOM 6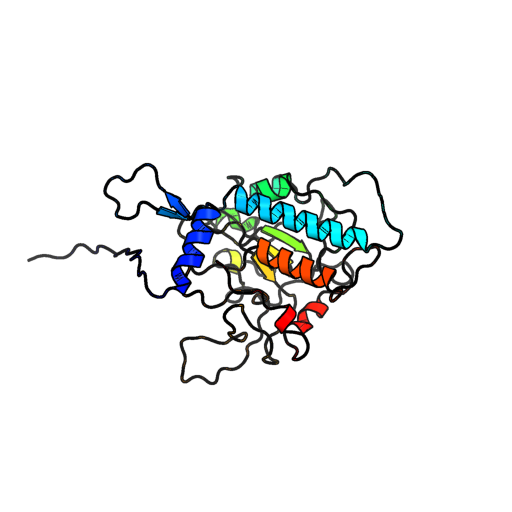18 O O . GLY A 1 81 ? -10.359 23.867 0.511 1.00 46.38 81 GLY A O 1
ATOM 619 N N . THR A 1 82 ? -11.371 25.868 0.401 1.00 45.81 82 THR A N 1
ATOM 620 C CA . THR A 1 82 ? -10.670 26.408 -0.763 1.00 45.81 82 THR A CA 1
ATOM 621 C C . THR A 1 82 ? -9.173 26.451 -0.476 1.00 45.81 82 THR A C 1
ATOM 623 O O . THR A 1 82 ? -8.714 27.289 0.293 1.00 45.81 82 THR A O 1
ATOM 626 N N . GLY A 1 83 ? -8.434 25.544 -1.113 1.00 49.88 83 GLY A N 1
ATOM 627 C CA . GLY A 1 83 ? -6.977 25.493 -1.098 1.00 49.88 83 GLY A CA 1
ATOM 628 C C . GLY A 1 83 ? -6.464 24.184 -0.518 1.00 49.88 83 GLY A C 1
ATOM 629 O O . GLY A 1 83 ? -6.188 24.103 0.675 1.00 49.88 83 GLY A O 1
ATOM 630 N N . ASP A 1 84 ? -6.295 23.165 -1.365 1.00 52.66 84 ASP A N 1
ATOM 631 C CA . ASP A 1 84 ? -5.305 22.127 -1.061 1.00 52.66 84 ASP A CA 1
ATOM 632 C C . ASP A 1 84 ? -4.003 22.824 -0.653 1.00 52.66 84 ASP A C 1
ATOM 634 O O . ASP A 1 84 ? -3.603 23.792 -1.310 1.00 52.66 84 ASP A O 1
ATOM 638 N N . A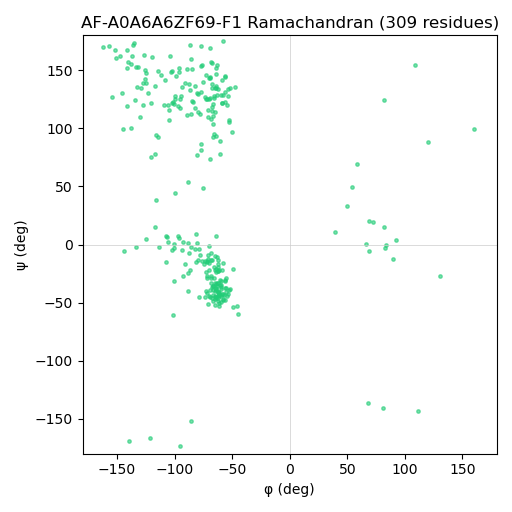SP A 1 85 ? -3.360 22.348 0.413 1.00 59.97 85 ASP A N 1
ATOM 639 C CA . ASP A 1 85 ? -2.001 22.776 0.713 1.00 59.97 85 ASP A CA 1
ATOM 640 C C . ASP A 1 85 ? -1.164 22.508 -0.547 1.00 59.97 85 ASP A C 1
ATOM 642 O O . ASP A 1 85 ? -1.118 21.386 -1.057 1.00 59.97 85 ASP A O 1
ATOM 646 N N . LEU A 1 86 ? -0.576 23.568 -1.111 1.00 63.47 86 LEU A N 1
ATOM 647 C CA . LEU A 1 86 ? 0.280 23.460 -2.295 1.00 63.47 86 LEU A CA 1
ATOM 648 C C . LEU A 1 86 ? 1.582 22.718 -1.972 1.00 63.47 86 LEU A C 1
ATOM 650 O O . LEU A 1 86 ? 2.365 22.431 -2.877 1.00 63.47 86 LEU A O 1
ATOM 654 N N . SER A 1 87 ? 1.819 22.419 -0.694 1.00 68.38 87 SER A N 1
ATOM 655 C CA . SER A 1 87 ? 2.961 21.646 -0.250 1.00 68.38 87 SER A CA 1
ATOM 656 C C . SER A 1 87 ? 2.911 20.215 -0.801 1.00 68.38 87 SER A C 1
ATOM 658 O O . SER A 1 87 ? 1.870 19.550 -0.740 1.00 68.38 87 SER A O 1
ATOM 660 N N . PRO A 1 88 ? 4.043 19.703 -1.311 1.00 71.62 88 PRO A N 1
ATOM 661 C CA . PRO A 1 88 ? 4.131 18.327 -1.774 1.00 71.62 88 PRO A CA 1
ATOM 662 C C . PRO A 1 88 ? 3.921 17.350 -0.610 1.00 71.62 88 PRO A C 1
ATOM 664 O O . PRO A 1 88 ? 4.321 17.613 0.527 1.00 71.62 88 PRO A O 1
ATOM 667 N N . CYS A 1 89 ? 3.316 16.196 -0.903 1.00 72.56 89 CYS A N 1
ATOM 668 C CA . CYS A 1 89 ? 3.057 15.159 0.101 1.00 72.56 89 CYS A CA 1
ATOM 669 C C . CYS A 1 89 ? 4.356 14.538 0.654 1.00 72.56 89 CYS A C 1
ATOM 671 O O . CYS A 1 89 ? 4.397 14.096 1.801 1.00 72.56 89 CYS A O 1
ATOM 673 N N . ILE A 1 90 ? 5.419 14.514 -0.157 1.00 79.44 90 ILE A N 1
ATOM 674 C CA . ILE A 1 90 ? 6.746 13.995 0.196 1.00 79.44 90 ILE A CA 1
ATOM 675 C C . ILE A 1 90 ? 7.790 15.021 -0.249 1.00 79.44 90 ILE A C 1
ATOM 677 O O . ILE A 1 90 ? 7.711 15.560 -1.352 1.00 79.44 90 ILE A O 1
ATOM 681 N N . LYS A 1 91 ? 8.777 15.308 0.605 1.00 79.94 91 LYS A N 1
ATOM 682 C CA . LYS A 1 91 ? 9.847 16.262 0.279 1.00 79.94 91 LYS A CA 1
ATOM 683 C C . LYS A 1 91 ? 10.780 15.718 -0.798 1.00 79.94 91 LYS A C 1
ATOM 685 O O . LYS A 1 91 ? 11.170 14.556 -0.758 1.00 79.94 91 LYS A O 1
ATOM 690 N N . GLU A 1 92 ? 11.260 16.607 -1.659 1.00 83.44 92 GLU A N 1
ATOM 691 C CA . GLU A 1 92 ? 12.187 16.263 -2.741 1.00 83.44 92 GLU A CA 1
ATOM 692 C C . GLU A 1 92 ? 13.481 15.596 -2.246 1.00 83.44 92 GLU A C 1
ATOM 694 O O . GLU A 1 92 ? 13.860 14.552 -2.757 1.00 83.44 92 GLU A O 1
ATOM 699 N N . ALA A 1 93 ? 14.087 16.097 -1.164 1.00 81.38 93 ALA A N 1
ATOM 700 C CA . ALA A 1 93 ? 15.320 15.525 -0.606 1.00 81.38 93 ALA A CA 1
ATOM 701 C C . ALA A 1 93 ? 15.182 14.052 -0.164 1.00 81.38 93 ALA A C 1
ATOM 703 O O . ALA A 1 93 ? 16.137 13.277 -0.232 1.00 81.38 93 ALA A O 1
ATOM 704 N N . ILE A 1 94 ? 13.988 13.657 0.286 1.00 83.06 94 ILE A N 1
ATOM 705 C CA . ILE A 1 94 ? 13.681 12.270 0.652 1.00 83.06 94 ILE A CA 1
ATOM 706 C C . ILE A 1 94 ? 13.657 11.400 -0.606 1.00 83.06 94 ILE A C 1
ATOM 708 O O . ILE A 1 94 ? 14.233 10.313 -0.620 1.00 83.06 94 ILE A O 1
ATOM 712 N N . LEU A 1 95 ? 12.998 11.895 -1.654 1.00 85.25 95 LEU A N 1
ATOM 713 C CA . LEU A 1 95 ? 12.855 11.206 -2.933 1.00 85.25 95 LEU A CA 1
ATOM 714 C C . LEU A 1 95 ? 14.222 11.024 -3.599 1.00 85.25 95 LEU A C 1
ATOM 716 O O . LEU A 1 95 ? 14.550 9.909 -3.994 1.00 85.25 95 LEU A O 1
ATOM 720 N N . ASP A 1 96 ? 15.047 12.074 -3.614 1.00 85.38 96 ASP A N 1
ATOM 721 C CA . ASP A 1 96 ? 16.406 12.035 -4.164 1.00 85.38 96 ASP A CA 1
ATOM 722 C C . ASP A 1 96 ? 17.316 11.057 -3.388 1.00 85.38 96 ASP A C 1
ATOM 724 O O . ASP A 1 96 ? 18.175 10.406 -3.979 1.00 85.38 96 ASP A O 1
ATOM 728 N N . THR A 1 97 ? 17.113 10.900 -2.071 1.00 83.31 97 THR A N 1
ATOM 729 C CA . THR A 1 97 ? 17.846 9.902 -1.263 1.00 83.31 97 THR A CA 1
ATOM 730 C C . THR A 1 97 ? 17.428 8.471 -1.612 1.00 83.31 97 THR A C 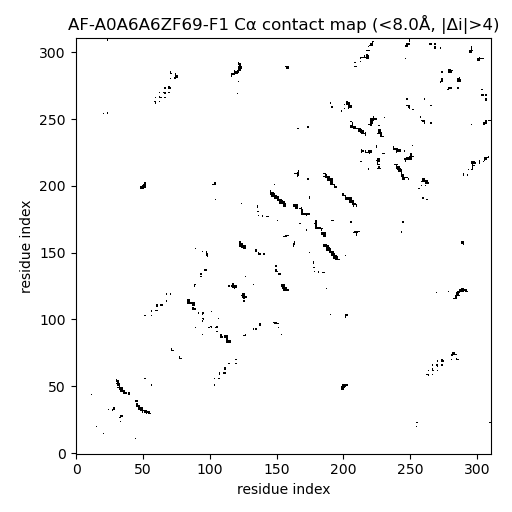1
ATOM 732 O O . THR A 1 97 ? 18.266 7.568 -1.652 1.00 83.31 97 THR A O 1
ATOM 735 N N . SER A 1 98 ? 16.131 8.253 -1.852 1.00 83.25 98 SER A N 1
ATOM 736 C CA . SER A 1 98 ? 15.575 6.929 -2.155 1.00 83.25 98 SER A CA 1
ATOM 737 C C . SER A 1 98 ? 15.922 6.467 -3.566 1.00 83.25 98 SER A C 1
ATOM 739 O O . SER A 1 98 ? 16.320 5.319 -3.761 1.00 83.25 98 SER A O 1
ATOM 741 N N . ASN A 1 99 ? 15.781 7.369 -4.539 1.00 84.62 99 ASN A N 1
ATOM 742 C CA . ASN A 1 99 ? 16.087 7.142 -5.942 1.00 84.62 99 ASN A CA 1
ATOM 743 C C . ASN A 1 99 ? 16.645 8.435 -6.579 1.00 84.62 99 ASN A C 1
ATOM 745 O O . ASN A 1 99 ? 15.870 9.292 -7.015 1.00 84.62 99 ASN A O 1
ATOM 749 N N . PRO A 1 100 ? 17.977 8.551 -6.719 1.00 79.38 100 PRO A N 1
ATOM 750 C CA . PRO A 1 100 ? 18.612 9.700 -7.365 1.00 79.38 100 PRO A CA 1
ATOM 751 C C . PRO A 1 100 ? 18.226 9.893 -8.839 1.00 79.38 100 PRO A C 1
ATOM 753 O O . PRO A 1 100 ? 18.365 10.994 -9.365 1.00 79.38 100 PRO A O 1
ATOM 756 N N . GLN A 1 101 ? 17.762 8.837 -9.519 1.00 83.69 101 GLN A N 1
ATOM 757 C CA . GLN A 1 101 ? 17.338 8.896 -10.922 1.00 83.69 101 GLN A CA 1
ATOM 758 C C . GLN A 1 101 ? 15.903 9.408 -11.097 1.00 83.69 101 GLN A C 1
ATOM 760 O O . GLN A 1 101 ? 15.480 9.617 -12.229 1.00 83.69 101 GLN A O 1
ATOM 765 N N . ARG A 1 102 ? 15.183 9.668 -9.993 1.00 87.50 102 ARG A N 1
ATOM 766 C CA . ARG A 1 102 ? 13.829 10.247 -9.986 1.00 87.50 102 ARG A CA 1
ATOM 767 C C . ARG A 1 102 ? 12.818 9.409 -10.777 1.00 87.50 102 ARG A C 1
ATOM 769 O O . ARG A 1 102 ? 12.328 9.823 -11.817 1.00 87.50 102 ARG A O 1
ATOM 776 N N . GLY A 1 103 ? 12.493 8.234 -10.248 1.00 90.44 103 GLY A N 1
ATOM 777 C CA . GLY A 1 103 ? 11.498 7.323 -10.818 1.00 90.44 103 GLY A CA 1
ATOM 778 C C . GLY A 1 103 ? 10.045 7.603 -10.403 1.00 90.44 103 GLY A C 1
ATOM 779 O O . GLY A 1 103 ? 9.668 8.731 -10.068 1.00 90.44 103 GLY A O 1
ATOM 780 N N . PHE A 1 104 ? 9.226 6.551 -10.391 1.00 93.38 104 PHE A N 1
ATOM 781 C CA . PHE A 1 104 ? 7.792 6.556 -10.095 1.00 93.38 104 PHE A CA 1
ATOM 782 C C . PHE A 1 104 ? 7.451 7.391 -8.862 1.00 93.38 104 PHE A C 1
ATOM 784 O O . PHE A 1 104 ? 6.635 8.306 -8.946 1.00 93.38 104 PHE A O 1
ATOM 791 N N . ALA A 1 105 ? 8.115 7.133 -7.731 1.00 91.69 105 ALA A N 1
ATOM 792 C CA . ALA A 1 105 ? 7.831 7.814 -6.472 1.00 91.69 105 ALA A CA 1
ATOM 793 C C . ALA A 1 105 ? 8.012 9.338 -6.561 1.00 91.69 105 ALA A C 1
ATOM 795 O O . ALA A 1 105 ? 7.222 10.093 -5.991 1.00 91.69 105 ALA A O 1
ATOM 796 N N . TYR A 1 106 ? 9.032 9.791 -7.301 1.00 91.62 106 TYR A N 1
ATOM 797 C CA . TYR A 1 106 ? 9.290 11.211 -7.518 1.00 91.62 106 TYR A CA 1
ATOM 798 C C . TYR A 1 106 ? 8.153 11.847 -8.316 1.00 91.62 106 TYR A C 1
ATOM 800 O O . TYR A 1 106 ? 7.547 12.829 -7.884 1.00 91.62 106 TYR A O 1
ATOM 808 N N . HIS A 1 107 ? 7.808 11.247 -9.454 1.00 93.06 107 HIS A N 1
ATOM 809 C CA . HIS A 1 107 ? 6.757 11.772 -10.321 1.00 93.06 107 HIS A CA 1
ATOM 810 C C . HIS A 1 107 ? 5.357 11.663 -9.707 1.00 93.06 107 HIS A C 1
ATOM 812 O O . HIS A 1 107 ? 4.526 12.549 -9.917 1.00 93.06 107 HIS A O 1
ATOM 818 N N . PHE A 1 108 ? 5.101 10.622 -8.915 1.00 93.44 108 PHE A N 1
ATOM 819 C CA . PHE A 1 108 ? 3.879 10.471 -8.133 1.00 93.44 108 PHE A CA 1
ATOM 820 C C . PHE A 1 108 ? 3.757 11.613 -7.120 1.00 93.44 108 PHE A C 1
ATOM 822 O O . PHE A 1 108 ? 2.767 12.345 -7.142 1.00 93.44 108 PHE A O 1
ATOM 829 N N . ALA A 1 109 ? 4.798 11.844 -6.310 1.00 89.69 109 ALA A N 1
ATOM 830 C CA . ALA A 1 109 ? 4.820 12.899 -5.295 1.00 89.69 109 ALA A CA 1
ATOM 831 C C . ALA A 1 109 ? 4.665 14.318 -5.873 1.00 89.69 109 ALA A C 1
ATOM 833 O O . ALA A 1 109 ? 4.099 15.183 -5.209 1.00 89.69 109 ALA A O 1
ATOM 834 N N . GLN A 1 110 ? 5.132 14.559 -7.104 1.00 89.25 110 GLN A N 1
ATOM 835 C CA . GLN A 1 110 ? 4.934 15.834 -7.807 1.00 89.25 110 GLN A CA 1
ATOM 836 C C . GLN A 1 110 ? 3.494 16.058 -8.283 1.00 89.25 110 GLN A C 1
ATOM 838 O O . GLN A 1 110 ? 3.066 17.202 -8.441 1.00 89.25 110 GLN A O 1
ATOM 843 N N . LYS A 1 111 ? 2.759 14.979 -8.566 1.00 91.50 111 LYS A N 1
ATOM 844 C CA . LYS A 1 111 ? 1.398 15.039 -9.113 1.00 91.50 111 LYS A CA 1
ATOM 845 C C . LYS A 1 111 ? 0.319 15.006 -8.033 1.00 91.50 111 LYS A C 1
ATOM 847 O O . LYS A 1 111 ? -0.775 15.524 -8.266 1.00 91.50 111 LYS A O 1
ATOM 852 N N . VAL A 1 112 ? 0.599 14.408 -6.875 1.00 89.44 112 VAL A N 1
ATOM 853 C CA . VAL A 1 112 ? -0.355 14.347 -5.762 1.00 89.44 112 VAL A CA 1
ATOM 854 C C . VAL A 1 112 ? -0.200 15.533 -4.823 1.00 89.44 112 VAL A C 1
ATOM 856 O O . VAL A 1 112 ? 0.902 15.960 -4.481 1.00 89.44 112 VAL A O 1
ATOM 859 N N . LYS A 1 113 ? -1.337 16.057 -4.373 1.00 85.25 113 LYS A N 1
ATOM 860 C CA . LYS A 1 113 ? -1.371 17.114 -3.365 1.00 85.25 113 LYS A CA 1
ATOM 861 C C . LYS A 1 113 ? -1.585 16.528 -1.993 1.00 85.25 113 LYS A C 1
ATOM 863 O O . LYS A 1 113 ? -2.238 15.498 -1.827 1.00 85.25 113 LYS A O 1
ATOM 868 N N . ARG A 1 114 ? -1.070 17.240 -1.005 1.00 84.62 114 ARG A N 1
ATOM 869 C CA . ARG A 1 114 ? -1.235 16.859 0.379 1.00 84.62 114 ARG A CA 1
ATOM 870 C C . ARG A 1 114 ? -2.680 17.100 0.857 1.00 84.62 114 ARG A C 1
ATOM 872 O O . ARG A 1 114 ? -3.179 18.222 0.749 1.00 84.62 114 ARG A O 1
ATOM 879 N N . PRO A 1 115 ? -3.365 16.080 1.405 1.00 88.19 115 PRO A N 1
ATOM 880 C CA . PRO A 1 115 ? -4.680 16.251 2.019 1.00 88.19 115 PRO A CA 1
ATOM 881 C C . PRO A 1 115 ? -4.627 17.075 3.314 1.00 88.19 115 PRO A C 1
ATOM 883 O O . PRO A 1 115 ? -3.605 17.131 3.989 1.00 88.19 115 PRO A O 1
ATOM 886 N N . GLN A 1 116 ? -5.759 17.684 3.680 1.00 84.94 116 GLN A N 1
ATOM 887 C CA . GLN A 1 116 ? -5.915 18.468 4.918 1.00 84.94 116 GLN A CA 1
ATOM 888 C C . GLN A 1 116 ? -6.293 17.618 6.145 1.00 84.94 116 GLN A C 1
ATOM 890 O O . GLN A 1 116 ? -6.451 18.152 7.237 1.00 84.94 116 GLN A O 1
ATOM 895 N N . PHE A 1 117 ? -6.475 16.312 5.962 1.00 89.12 117 PHE A N 1
ATOM 896 C CA . PHE A 1 117 ? -6.732 15.357 7.035 1.00 89.12 117 PHE A CA 1
ATOM 897 C C . PHE A 1 117 ? -5.467 14.539 7.321 1.00 89.12 117 PHE A C 1
ATOM 899 O O . PHE A 1 117 ? -4.555 14.486 6.494 1.00 89.12 117 PHE A O 1
ATOM 906 N N . CYS A 1 118 ? -5.420 13.893 8.482 1.00 89.56 118 CYS A N 1
ATOM 907 C CA . CYS A 1 118 ? -4.240 13.178 8.955 1.00 89.56 118 CYS A CA 1
ATOM 908 C C . CYS A 1 118 ? -4.208 11.725 8.482 1.00 89.56 118 CYS A C 1
ATOM 910 O O . CYS A 1 118 ? -3.150 11.252 8.091 1.00 89.56 118 CYS A O 1
ATOM 912 N N . TYR A 1 119 ? -5.344 11.024 8.474 1.00 92.88 119 TYR A N 1
ATOM 913 C CA . TYR A 1 119 ? -5.389 9.575 8.266 1.00 92.88 119 TYR A CA 1
ATOM 914 C C . TYR A 1 119 ? -5.974 9.188 6.906 1.00 92.88 119 TYR A C 1
ATOM 916 O O . TYR A 1 119 ? -7.130 9.495 6.605 1.00 92.88 119 TYR A O 1
ATOM 924 N N . ILE A 1 120 ? -5.177 8.493 6.089 1.00 94.75 120 ILE A N 1
ATOM 925 C CA . ILE A 1 120 ? -5.592 7.977 4.769 1.00 94.75 120 ILE A CA 1
ATOM 926 C C . ILE A 1 120 ? -6.225 6.582 4.860 1.00 94.75 120 ILE A C 1
ATOM 928 O O . ILE A 1 120 ? -7.020 6.204 4.004 1.00 94.75 120 ILE A O 1
ATOM 932 N N . ALA A 1 121 ? -5.885 5.839 5.911 1.00 96.25 121 ALA A N 1
ATOM 933 C CA . ALA A 1 121 ? -6.405 4.524 6.263 1.00 96.25 121 ALA A CA 1
ATOM 934 C C . ALA A 1 121 ? -6.313 4.353 7.797 1.00 96.25 121 ALA A C 1
ATOM 936 O O . ALA A 1 121 ? -5.639 5.161 8.446 1.00 96.25 121 ALA A O 1
ATOM 937 N N . PRO A 1 122 ? -6.957 3.336 8.399 1.00 95.25 122 PRO A N 1
ATOM 938 C CA . PRO A 1 122 ? -6.973 3.148 9.849 1.00 95.25 122 PRO A CA 1
ATOM 939 C C . PRO A 1 122 ? -5.557 3.058 10.429 1.00 95.25 122 PRO A C 1
ATOM 941 O O . PRO A 1 122 ? -4.738 2.244 9.990 1.00 95.25 122 PRO A O 1
ATOM 944 N N . GLY A 1 123 ? -5.254 3.954 11.369 1.00 92.38 123 GLY A N 1
ATOM 945 C CA . GLY A 1 123 ? -3.933 4.095 11.979 1.00 92.38 123 GLY A CA 1
ATOM 946 C C . GLY A 1 123 ? -2.809 4.571 11.050 1.00 92.38 123 GLY A C 1
ATOM 947 O O . GLY A 1 123 ? -1.687 4.687 11.530 1.00 92.38 123 GLY A O 1
ATOM 948 N N . LEU A 1 124 ? -3.062 4.849 9.760 1.00 92.88 124 LEU A N 1
ATOM 949 C CA . LEU A 1 124 ? -2.048 5.268 8.783 1.00 92.88 124 LEU A CA 1
ATOM 950 C C . LEU A 1 124 ? -2.135 6.767 8.475 1.00 92.88 124 LEU A C 1
ATOM 952 O O . LEU A 1 124 ? -3.024 7.237 7.762 1.00 92.88 124 LEU A O 1
ATOM 956 N N . GLU A 1 125 ? -1.165 7.507 8.996 1.00 89.62 125 GLU A N 1
ATOM 957 C CA . GLU A 1 125 ? -1.033 8.953 8.890 1.00 89.62 125 GLU A CA 1
ATOM 958 C C . GLU A 1 125 ? -0.270 9.378 7.620 1.00 89.62 125 GLU A C 1
ATOM 960 O O . GLU A 1 125 ? 0.769 8.815 7.255 1.00 89.62 125 GLU A O 1
ATOM 965 N N . ILE A 1 126 ? -0.751 10.429 6.964 1.00 87.38 126 ILE A N 1
ATOM 966 C CA . ILE A 1 126 ? -0.047 11.147 5.903 1.00 87.38 126 ILE A CA 1
ATOM 967 C C . ILE A 1 126 ? 1.013 12.041 6.557 1.00 87.38 126 ILE A C 1
ATOM 969 O O . ILE A 1 126 ? 0.674 12.785 7.467 1.00 87.38 126 ILE A O 1
ATOM 973 N N . PRO A 1 127 ? 2.280 12.049 6.116 1.00 76.25 127 PRO A N 1
ATOM 974 C CA . PRO A 1 127 ? 3.317 12.867 6.746 1.00 76.25 127 PRO A CA 1
ATOM 975 C C . PRO A 1 127 ? 2.977 14.379 6.898 1.00 76.25 127 PRO A C 1
ATOM 977 O O . PRO A 1 127 ? 3.065 15.164 5.957 1.00 76.25 127 PRO A O 1
ATOM 980 N N . ILE A 1 128 ? 2.664 14.752 8.151 1.00 61.12 128 ILE A N 1
ATOM 981 C CA . ILE A 1 128 ? 2.483 16.065 8.812 1.00 61.12 128 ILE A CA 1
ATOM 982 C C . ILE A 1 128 ? 3.514 17.181 8.545 1.00 61.12 128 ILE A C 1
ATOM 984 O O . ILE A 1 128 ? 3.246 18.323 8.160 1.00 61.12 128 ILE A O 1
ATOM 988 N N . SER A 1 129 ? 4.752 16.864 8.897 1.00 55.81 129 SER A N 1
ATOM 989 C CA . SER A 1 129 ? 5.752 17.860 9.260 1.00 55.81 129 SER A CA 1
ATOM 990 C C . SER A 1 129 ? 7.152 17.416 8.863 1.00 55.81 129 SER A C 1
ATOM 992 O O . SER A 1 129 ? 7.435 16.246 8.586 1.00 55.81 129 SER A O 1
ATOM 994 N N . SER A 1 130 ? 8.034 18.409 8.815 1.00 47.91 130 SER A N 1
ATOM 995 C CA . SER A 1 130 ? 9.418 18.306 8.380 1.00 47.91 130 SER A CA 1
ATOM 996 C C . SER A 1 130 ? 10.309 17.418 9.234 1.00 47.91 130 SER A C 1
ATOM 998 O O . SER A 1 130 ? 11.323 16.971 8.703 1.00 47.91 130 SER A O 1
ATOM 1000 N N . ASP A 1 131 ? 9.958 17.199 10.499 1.00 49.44 131 ASP A N 1
ATOM 1001 C CA . ASP A 1 131 ? 10.937 16.804 11.518 1.00 49.44 131 ASP A CA 1
ATOM 1002 C C . ASP A 1 131 ? 11.096 15.288 11.672 1.00 49.44 131 ASP A C 1
ATOM 1004 O O . ASP A 1 131 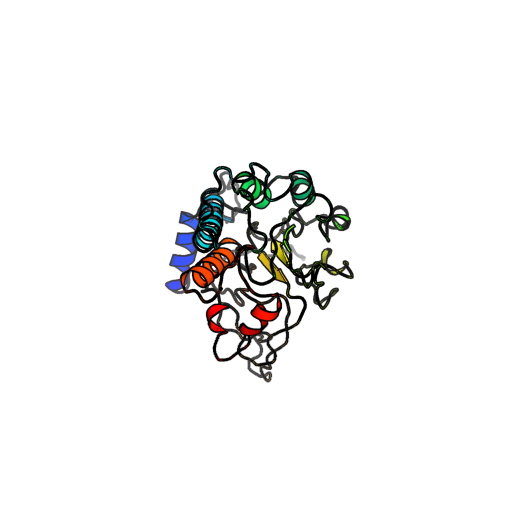? 12.130 14.834 12.141 1.00 49.44 131 ASP A O 1
ATOM 1008 N N . ASP A 1 132 ? 10.147 14.489 11.174 1.00 51.47 132 ASP A N 1
ATOM 1009 C CA . ASP A 1 132 ? 10.097 13.043 11.469 1.00 51.47 132 ASP A CA 1
ATOM 1010 C C . ASP A 1 132 ? 10.260 12.115 10.251 1.00 51.47 132 ASP A C 1
ATOM 1012 O O . ASP A 1 132 ? 9.899 10.938 10.283 1.00 51.47 132 ASP A O 1
ATOM 1016 N N . THR A 1 133 ? 10.731 12.620 9.111 1.00 59.38 133 THR A N 1
ATOM 1017 C CA . THR A 1 133 ? 10.857 11.815 7.875 1.00 59.38 133 THR A CA 1
ATOM 1018 C C . THR A 1 133 ? 12.282 11.312 7.631 1.00 59.38 133 THR A C 1
ATOM 1020 O O . THR A 1 133 ? 12.779 11.337 6.506 1.00 59.38 133 THR A O 1
ATOM 1023 N N . ALA A 1 134 ? 12.948 10.807 8.670 1.00 68.44 134 ALA A N 1
ATOM 1024 C CA . ALA A 1 134 ? 14.131 9.983 8.449 1.00 68.44 134 ALA A CA 1
ATOM 1025 C C . ALA A 1 134 ? 13.697 8.699 7.721 1.00 68.44 134 ALA A C 1
ATOM 1027 O O . ALA A 1 134 ? 12.934 7.895 8.260 1.00 68.44 134 ALA A O 1
ATOM 1028 N N . GLN A 1 135 ? 14.142 8.523 6.475 1.00 84.31 135 GLN A N 1
ATOM 1029 C CA . GLN A 1 135 ? 13.947 7.264 5.763 1.00 84.31 135 GLN A CA 1
ATOM 1030 C C . GLN A 1 135 ? 14.773 6.185 6.471 1.00 84.31 135 GLN A C 1
ATOM 1032 O O . GLN A 1 135 ? 15.992 6.345 6.576 1.00 84.31 135 GLN A O 1
ATOM 1037 N N . PRO A 1 136 ? 14.145 5.101 6.962 1.00 86.19 136 PRO A N 1
ATOM 1038 C CA . PRO A 1 136 ? 14.799 4.144 7.859 1.00 86.19 136 PRO A CA 1
ATOM 1039 C C . PRO A 1 136 ? 16.002 3.444 7.218 1.00 86.19 136 PRO A C 1
ATOM 1041 O O . PRO A 1 136 ? 16.904 2.999 7.918 1.00 86.19 136 PRO A O 1
ATOM 1044 N N . PHE A 1 137 ? 16.036 3.394 5.887 1.00 89.88 137 PHE A N 1
ATOM 1045 C CA . PHE A 1 137 ? 17.060 2.701 5.113 1.00 89.88 137 PHE A CA 1
ATOM 1046 C C . PHE A 1 137 ? 18.071 3.639 4.439 1.00 89.88 137 PHE A C 1
ATOM 1048 O O . PHE A 1 137 ? 18.972 3.165 3.750 1.00 89.88 137 PHE A O 1
ATOM 1055 N N . ALA A 1 138 ? 17.966 4.960 4.633 1.00 87.56 138 ALA A N 1
ATOM 1056 C CA . ALA A 1 138 ? 18.826 5.930 3.946 1.00 87.56 138 ALA A CA 1
ATOM 1057 C C . ALA A 1 138 ? 20.323 5.733 4.240 1.00 87.56 138 ALA A C 1
ATOM 1059 O O . ALA A 1 138 ? 21.157 5.907 3.353 1.00 87.56 138 ALA A O 1
ATOM 1060 N N . SER A 1 139 ? 20.674 5.326 5.465 1.00 87.44 139 SER A N 1
ATOM 1061 C CA . SER A 1 139 ? 22.065 5.070 5.868 1.00 87.44 139 SER A CA 1
ATOM 1062 C C . SER A 1 139 ? 22.712 3.906 5.113 1.00 87.44 139 SER A C 1
ATOM 1064 O O . SER A 1 139 ? 23.936 3.853 5.012 1.00 87.44 139 SER A O 1
ATOM 1066 N N . LEU A 1 140 ? 21.909 3.000 4.547 1.00 88.44 140 LEU A N 1
ATOM 1067 C CA . LEU A 1 140 ? 22.383 1.829 3.814 1.00 88.44 140 LEU A CA 1
ATOM 1068 C C . LEU A 1 140 ? 22.625 2.098 2.325 1.00 88.44 140 LEU A C 1
ATOM 1070 O O . LEU A 1 140 ? 23.041 1.183 1.617 1.00 88.44 140 LEU A O 1
ATOM 1074 N N . ARG A 1 141 ? 22.424 3.331 1.830 1.00 86.00 141 ARG A N 1
ATOM 1075 C CA . ARG A 1 141 ? 22.619 3.659 0.403 1.00 86.00 141 ARG A CA 1
ATOM 1076 C C . ARG A 1 141 ? 24.000 3.244 -0.113 1.00 86.00 141 ARG A C 1
ATOM 1078 O O . ARG A 1 141 ? 24.105 2.740 -1.223 1.00 86.00 141 ARG A O 1
ATOM 1085 N N . SER A 1 142 ? 25.045 3.423 0.695 1.00 84.38 142 SER A N 1
ATOM 1086 C CA . SER A 1 142 ? 26.422 3.056 0.335 1.00 84.38 142 SER A CA 1
ATOM 1087 C C . SER A 1 142 ? 26.647 1.541 0.226 1.00 84.38 142 SER A C 1
ATOM 1089 O O . SER A 1 142 ? 27.503 1.102 -0.544 1.00 84.38 142 SER A O 1
ATOM 1091 N N . ASP A 1 143 ? 25.881 0.749 0.981 1.00 84.19 143 ASP A N 1
ATOM 1092 C CA . ASP A 1 143 ? 25.966 -0.716 1.004 1.00 84.19 143 ASP A CA 1
ATOM 1093 C C . ASP A 1 143 ? 25.102 -1.355 -0.101 1.00 84.19 143 ASP A C 1
ATOM 1095 O O . ASP A 1 143 ? 25.360 -2.481 -0.526 1.00 84.19 143 ASP A O 1
ATOM 1099 N N . ALA A 1 144 ? 24.103 -0.626 -0.604 1.00 83.12 144 ALA A N 1
ATOM 1100 C CA . ALA A 1 144 ? 23.106 -1.079 -1.569 1.00 83.12 144 ALA A CA 1
ATOM 1101 C C . ALA A 1 144 ? 23.556 -0.876 -3.035 1.00 83.12 144 ALA A C 1
ATOM 1103 O O . ALA A 1 144 ? 22.867 -0.239 -3.826 1.00 83.12 144 ALA A O 1
ATOM 1104 N N . LYS A 1 145 ? 24.741 -1.388 -3.403 1.00 80.19 145 LYS A N 1
ATOM 1105 C CA . LYS A 1 145 ? 25.386 -1.110 -4.710 1.00 80.19 145 LYS A CA 1
ATOM 1106 C C . LYS A 1 145 ? 24.592 -1.581 -5.933 1.00 80.19 145 LYS A C 1
ATOM 1108 O O . LYS A 1 145 ? 24.652 -0.927 -6.966 1.00 80.19 145 LYS A O 1
ATOM 1113 N N . ASP A 1 146 ? 23.867 -2.686 -5.795 1.00 83.06 146 ASP A N 1
ATOM 1114 C CA . ASP A 1 146 ? 23.041 -3.291 -6.850 1.00 83.06 146 ASP A CA 1
ATOM 1115 C C . ASP A 1 146 ? 21.553 -2.893 -6.742 1.00 83.06 146 ASP A C 1
ATOM 1117 O O . ASP A 1 146 ? 20.694 -3.431 -7.443 1.00 83.06 146 ASP A O 1
ATOM 1121 N N . ILE A 1 147 ? 21.235 -1.965 -5.833 1.00 85.62 147 ILE A N 1
ATOM 1122 C CA . ILE A 1 147 ? 19.881 -1.476 -5.592 1.00 85.62 147 ILE A CA 1
ATOM 1123 C C . ILE A 1 147 ? 19.749 -0.071 -6.173 1.00 85.62 147 ILE A C 1
ATOM 1125 O O . ILE A 1 147 ? 20.432 0.871 -5.764 1.00 85.62 147 ILE A O 1
ATOM 1129 N N . GLU A 1 148 ? 18.828 0.082 -7.113 1.00 86.50 148 GLU A N 1
ATOM 1130 C CA . GLU A 1 148 ? 18.550 1.361 -7.758 1.00 86.50 148 GLU A CA 1
ATOM 1131 C C . GLU A 1 148 ? 17.686 2.237 -6.846 1.00 86.50 148 GLU A C 1
ATOM 1133 O O . GLU A 1 148 ? 18.017 3.405 -6.594 1.00 86.50 148 GLU A O 1
ATOM 1138 N N . ILE A 1 149 ? 16.646 1.632 -6.262 1.00 88.62 149 ILE A N 1
ATOM 1139 C CA . ILE A 1 149 ? 15.623 2.296 -5.449 1.00 88.62 149 ILE A CA 1
ATOM 1140 C C . ILE A 1 149 ? 15.618 1.703 -4.042 1.00 88.62 149 ILE A C 1
ATOM 1142 O O . ILE A 1 149 ? 15.424 0.501 -3.874 1.00 88.62 149 ILE A O 1
ATOM 1146 N N . LEU A 1 150 ? 15.825 2.538 -3.021 1.00 91.12 150 LEU A N 1
ATOM 1147 C CA . LEU A 1 150 ? 15.655 2.130 -1.621 1.00 91.12 150 LEU A CA 1
ATOM 1148 C C . LEU A 1 150 ? 14.163 2.080 -1.252 1.00 91.12 150 LEU A C 1
ATOM 1150 O O . LEU A 1 150 ? 13.398 2.860 -1.828 1.00 91.12 150 LEU A O 1
ATOM 1154 N N . PRO A 1 151 ? 13.750 1.266 -0.259 1.00 92.38 151 PRO A N 1
ATOM 1155 C CA . PRO A 1 151 ? 12.372 1.267 0.206 1.00 92.38 151 PRO A CA 1
ATOM 1156 C C . PRO A 1 151 ? 11.980 2.660 0.698 1.00 92.38 151 PRO A C 1
ATOM 1158 O O . PRO A 1 151 ? 12.610 3.209 1.611 1.00 92.38 151 PRO A O 1
ATOM 1161 N N . LEU A 1 152 ? 10.938 3.224 0.089 1.00 91.25 152 LEU A N 1
ATOM 1162 C CA . LEU A 1 152 ? 10.472 4.569 0.390 1.00 91.25 152 LEU A CA 1
ATOM 1163 C C . LEU A 1 152 ? 9.257 4.501 1.297 1.00 91.25 152 LEU A C 1
ATOM 1165 O O . LEU A 1 152 ? 8.207 3.981 0.931 1.00 91.25 152 LEU A O 1
ATOM 1169 N N . LEU A 1 153 ? 9.363 5.119 2.462 1.00 89.44 153 LEU A N 1
ATOM 1170 C CA . LEU A 1 153 ? 8.226 5.263 3.345 1.00 89.44 153 LEU A CA 1
ATOM 1171 C C . LEU A 1 153 ? 7.178 6.260 2.796 1.00 89.44 153 LEU A C 1
ATOM 1173 O O . LEU A 1 153 ? 7.516 7.431 2.604 1.00 89.44 153 LEU A O 1
ATOM 1177 N N . LEU A 1 154 ? 5.911 5.829 2.669 1.00 88.38 154 LEU A N 1
ATOM 1178 C CA . LEU A 1 154 ? 4.775 6.667 2.246 1.00 88.38 154 LEU A CA 1
ATOM 1179 C C . LEU A 1 154 ? 3.880 7.139 3.408 1.00 88.38 154 LEU A C 1
ATOM 1181 O O . LEU A 1 154 ? 3.749 8.343 3.626 1.00 88.38 154 LEU A O 1
ATOM 1185 N N . PHE A 1 155 ? 3.272 6.212 4.162 1.00 87.50 155 PHE A N 1
ATOM 1186 C CA . PHE A 1 155 ? 2.290 6.520 5.223 1.00 87.50 155 PHE A CA 1
ATOM 1187 C C . PHE A 1 155 ? 2.685 5.903 6.557 1.00 87.50 155 PHE A C 1
ATOM 1189 O O . PHE A 1 155 ? 3.196 4.788 6.601 1.00 87.50 155 PHE A O 1
ATOM 1196 N N . ARG A 1 156 ? 2.438 6.610 7.659 1.00 82.19 156 ARG A N 1
ATOM 1197 C CA . ARG A 1 156 ? 2.960 6.271 8.982 1.00 82.19 156 ARG A CA 1
ATOM 1198 C C . ARG A 1 156 ? 1.946 5.543 9.850 1.00 82.19 156 ARG A C 1
ATOM 1200 O O . ARG A 1 156 ? 0.909 6.125 10.115 1.00 82.19 156 ARG A O 1
ATOM 1207 N N . ALA A 1 157 ? 2.253 4.360 10.389 1.00 78.81 157 ALA A N 1
ATOM 1208 C CA . ALA A 1 157 ? 1.482 3.867 11.522 1.00 78.81 157 ALA A CA 1
ATOM 1209 C C . ALA A 1 157 ? 1.852 4.646 12.781 1.00 78.81 157 ALA A C 1
ATOM 1211 O O . ALA A 1 157 ? 3.038 4.745 13.137 1.00 78.81 157 ALA A O 1
ATOM 1212 N N . VAL A 1 158 ? 0.831 5.184 13.436 1.00 76.00 158 VAL A N 1
ATOM 1213 C CA . VAL A 1 158 ? 0.952 5.889 14.709 1.00 76.00 158 VAL A CA 1
ATOM 1214 C C . VAL A 1 158 ? -0.027 5.309 15.719 1.00 76.00 158 VAL A C 1
ATOM 1216 O O . VAL A 1 158 ? -1.175 5.017 15.393 1.00 76.00 158 VAL A O 1
ATOM 1219 N N . ASP A 1 159 ? 0.439 5.169 16.955 1.00 72.19 159 ASP A N 1
ATOM 1220 C CA . ASP A 1 159 ? -0.377 4.822 18.115 1.00 72.19 159 ASP A CA 1
ATOM 1221 C C . ASP A 1 159 ? -0.117 5.870 19.201 1.00 72.19 159 ASP A C 1
ATOM 1223 O O . ASP A 1 159 ? 1.028 6.098 19.600 1.00 72.19 159 ASP A O 1
ATOM 1227 N N . ASN A 1 160 ? -1.168 6.580 19.617 1.00 68.06 160 ASN A N 1
ATOM 1228 C CA . ASN A 1 160 ? -1.100 7.684 20.583 1.00 68.06 160 ASN A CA 1
ATOM 1229 C C . ASN A 1 160 ? -0.017 8.745 20.270 1.00 68.06 160 ASN A C 1
ATOM 1231 O O . ASN A 1 160 ? 0.573 9.336 21.174 1.00 68.06 160 ASN A O 1
ATOM 1235 N N . GLY A 1 161 ? 0.254 8.991 18.984 1.00 67.75 161 GLY A N 1
ATOM 1236 C CA . GLY A 1 161 ? 1.259 9.957 18.522 1.00 67.75 161 GLY A CA 1
ATOM 1237 C C . GLY A 1 161 ? 2.699 9.430 18.473 1.00 67.75 161 GLY A C 1
ATOM 1238 O O . GLY A 1 161 ? 3.592 10.167 18.062 1.00 67.75 161 GLY A O 1
ATOM 1239 N N . ALA A 1 162 ? 2.944 8.168 18.841 1.00 75.12 162 ALA A N 1
ATOM 1240 C CA . ALA A 1 162 ? 4.240 7.514 18.681 1.00 75.12 162 ALA A CA 1
ATOM 1241 C C . ALA A 1 162 ? 4.261 6.627 17.428 1.00 75.12 162 ALA A C 1
ATOM 1243 O O . ALA A 1 162 ? 3.268 5.988 17.084 1.00 75.12 162 ALA A O 1
ATOM 1244 N N . SER A 1 163 ? 5.410 6.551 16.750 1.00 79.69 163 SER A N 1
ATOM 1245 C CA . SER A 1 163 ? 5.577 5.623 15.628 1.00 79.69 163 SER A CA 1
ATOM 1246 C C . SER A 1 163 ? 5.505 4.180 16.112 1.00 79.69 163 SER A C 1
ATOM 1248 O O . SER A 1 163 ? 6.290 3.776 16.971 1.00 79.69 163 SER A O 1
ATOM 1250 N N . CYS A 1 164 ? 4.652 3.375 15.483 1.00 85.50 164 CYS A N 1
ATOM 1251 C CA . CYS A 1 164 ? 4.706 1.932 15.669 1.00 85.50 164 CYS A CA 1
ATOM 1252 C C . CYS A 1 164 ? 5.935 1.362 14.938 1.00 85.50 164 CYS A C 1
ATOM 1254 O O . CYS A 1 164 ? 6.339 1.879 13.890 1.00 85.50 164 CYS A O 1
ATOM 1256 N N . MET A 1 165 ? 6.541 0.314 15.494 1.00 91.94 165 MET A N 1
ATOM 1257 C CA . MET A 1 165 ? 7.736 -0.339 14.948 1.00 91.94 165 MET A CA 1
ATOM 1258 C C . MET A 1 165 ? 7.411 -1.760 14.506 1.00 91.94 165 MET A C 1
ATOM 1260 O O . MET A 1 165 ? 6.555 -2.408 15.112 1.00 91.94 165 MET A O 1
ATOM 1264 N N . ALA A 1 166 ? 8.118 -2.241 13.483 1.00 93.25 166 ALA A N 1
ATOM 1265 C CA . ALA A 1 166 ? 7.967 -3.603 12.998 1.00 93.25 166 ALA A CA 1
ATOM 1266 C C . ALA A 1 166 ? 8.278 -4.611 14.121 1.00 93.25 166 ALA A C 1
ATOM 1268 O O . ALA A 1 166 ? 9.214 -4.391 14.900 1.00 93.25 166 ALA A O 1
ATOM 1269 N N . PRO A 1 167 ? 7.527 -5.723 14.216 1.00 93.19 167 PRO A N 1
ATOM 1270 C CA . PRO A 1 167 ? 7.693 -6.698 15.290 1.00 93.19 167 PRO A CA 1
ATOM 1271 C C . PRO A 1 167 ? 8.960 -7.551 15.132 1.00 93.19 167 PRO A C 1
ATOM 1273 O O . PRO A 1 167 ? 9.344 -8.236 16.079 1.00 93.19 167 PRO A O 1
ATOM 1276 N N . ALA A 1 168 ? 9.595 -7.534 13.955 1.00 91.94 168 ALA A N 1
ATOM 1277 C CA . ALA A 1 168 ? 10.834 -8.248 13.675 1.00 91.94 168 ALA A CA 1
ATOM 1278 C C . ALA A 1 168 ? 11.690 -7.550 12.602 1.00 91.94 168 ALA A C 1
ATOM 1280 O O . ALA A 1 168 ? 11.209 -6.740 11.803 1.00 91.94 168 ALA A O 1
ATOM 1281 N N . SER A 1 169 ? 12.973 -7.900 12.599 1.00 90.94 169 SER A N 1
ATOM 1282 C CA . SER A 1 169 ? 14.018 -7.467 11.664 1.00 90.94 169 SER A CA 1
ATOM 1283 C C . SER A 1 169 ? 14.928 -8.656 11.322 1.00 90.94 169 SER A C 1
ATOM 1285 O O . SER A 1 169 ? 14.580 -9.799 11.626 1.00 90.94 169 SER A O 1
ATOM 1287 N N . GLY A 1 170 ? 16.069 -8.431 10.661 1.00 90.81 170 GLY A N 1
ATOM 1288 C CA . GLY A 1 170 ? 16.932 -9.529 10.219 1.00 90.81 170 GLY A CA 1
ATOM 1289 C C . GLY A 1 170 ? 16.264 -10.348 9.117 1.00 90.81 170 GLY A C 1
ATOM 1290 O O . GLY A 1 170 ? 15.651 -9.784 8.215 1.00 90.81 170 GLY A O 1
ATOM 1291 N N . ASP A 1 171 ? 16.345 -11.673 9.204 1.00 88.25 171 ASP A N 1
ATOM 1292 C CA . ASP A 1 171 ? 15.842 -12.597 8.173 1.00 88.25 171 ASP A CA 1
ATOM 1293 C C . ASP A 1 171 ? 14.323 -12.519 7.943 1.00 88.25 171 ASP A C 1
ATOM 1295 O O . ASP A 1 171 ? 13.827 -12.979 6.919 1.00 88.25 171 ASP A O 1
ATOM 1299 N N . GLU A 1 172 ? 13.577 -11.928 8.879 1.00 89.62 172 GLU A N 1
ATOM 1300 C CA . GLU A 1 172 ? 12.135 -11.702 8.743 1.00 89.62 172 GLU A CA 1
ATOM 1301 C C . GLU A 1 172 ? 11.786 -10.323 8.168 1.00 89.62 172 GLU A C 1
ATOM 1303 O O . GLU A 1 172 ? 10.612 -10.028 7.947 1.00 89.62 172 GLU A O 1
ATOM 1308 N N . CYS A 1 173 ? 12.779 -9.456 7.946 1.00 90.69 173 CYS A N 1
ATOM 1309 C CA . CYS A 1 173 ? 12.574 -8.178 7.279 1.00 90.69 173 CYS A CA 1
ATOM 1310 C C . CYS A 1 173 ? 11.977 -8.424 5.882 1.00 90.69 173 CYS A C 1
ATOM 1312 O O . CYS A 1 173 ? 12.555 -9.190 5.112 1.00 90.69 173 CYS A O 1
ATOM 1314 N N . PRO A 1 174 ? 10.866 -7.763 5.508 1.00 91.06 174 PRO A N 1
ATOM 1315 C CA . PRO A 1 174 ? 10.274 -7.939 4.184 1.00 91.06 174 PRO A CA 1
ATOM 1316 C C . PRO A 1 174 ? 11.122 -7.307 3.073 1.00 91.06 174 PRO A C 1
ATOM 1318 O O . PRO A 1 174 ? 10.834 -7.494 1.895 1.00 91.06 174 PRO A O 1
ATOM 1321 N N .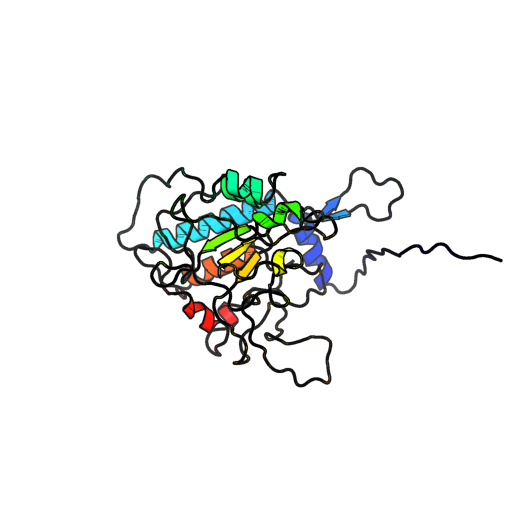 PHE A 1 175 ? 12.149 -6.544 3.446 1.00 89.75 175 PHE A N 1
ATOM 1322 C CA . PHE A 1 175 ? 13.112 -5.954 2.535 1.00 89.75 175 PHE A CA 1
ATOM 1323 C C . PHE A 1 175 ? 14.397 -6.788 2.575 1.00 89.75 175 PHE A C 1
ATOM 1325 O O . PHE A 1 175 ? 15.005 -6.945 3.640 1.00 89.75 175 PHE A O 1
ATOM 1332 N N . ASP A 1 176 ? 14.795 -7.301 1.409 1.00 83.88 176 ASP A N 1
ATOM 1333 C CA . ASP A 1 176 ? 15.987 -8.132 1.211 1.00 83.88 176 ASP A CA 1
ATOM 1334 C C . ASP A 1 176 ? 17.283 -7.425 1.665 1.00 83.88 176 ASP A C 1
ATOM 1336 O O . ASP A 1 176 ? 17.312 -6.246 2.034 1.00 83.88 176 ASP A O 1
ATOM 1340 N N . TYR A 1 177 ? 18.407 -8.143 1.624 1.00 86.44 177 TYR A N 1
ATOM 1341 C CA . TYR A 1 177 ? 19.723 -7.537 1.834 1.00 86.44 177 TYR A CA 1
ATOM 1342 C C . TYR A 1 177 ? 19.930 -6.314 0.909 1.00 86.44 177 TYR A C 1
ATOM 1344 O O . TYR A 1 177 ? 19.660 -6.410 -0.289 1.00 86.44 177 TYR A O 1
ATOM 1352 N N . PRO A 1 178 ? 20.454 -5.178 1.417 1.00 91.31 178 PRO A N 1
ATOM 1353 C CA . PRO A 1 178 ? 21.047 -4.984 2.746 1.00 91.31 178 PRO A CA 1
ATOM 1354 C C . PRO A 1 178 ? 20.077 -4.495 3.833 1.00 91.31 178 PRO A C 1
ATOM 1356 O O . PRO A 1 178 ? 20.508 -4.243 4.957 1.00 91.31 178 PRO A O 1
ATOM 1359 N N . PHE A 1 179 ? 18.792 -4.321 3.527 1.00 91.62 179 PHE A N 1
ATOM 1360 C CA . PHE A 1 179 ? 17.816 -3.681 4.418 1.00 91.62 179 PHE A CA 1
ATOM 1361 C C . PHE A 1 179 ? 17.497 -4.507 5.660 1.00 91.62 179 PHE A C 1
ATOM 1363 O O . PHE A 1 179 ? 17.236 -3.943 6.723 1.00 91.62 179 PHE A O 1
ATOM 1370 N N . ASN A 1 180 ? 17.630 -5.829 5.560 1.00 90.19 180 ASN A N 1
ATOM 1371 C CA . ASN A 1 180 ? 17.559 -6.744 6.694 1.00 90.19 180 ASN A CA 1
ATOM 1372 C C . ASN A 1 180 ? 18.588 -6.462 7.809 1.00 90.19 180 ASN A C 1
ATOM 1374 O O . ASN A 1 180 ? 18.411 -6.936 8.929 1.00 90.19 180 ASN A O 1
ATOM 1378 N N . ARG A 1 181 ? 19.634 -5.662 7.549 1.00 89.38 181 ARG A N 1
ATOM 1379 C CA . ARG A 1 181 ? 20.628 -5.238 8.555 1.00 89.38 181 ARG A CA 1
ATOM 1380 C C . ARG A 1 181 ? 20.133 -4.118 9.473 1.00 89.38 181 ARG A C 1
ATOM 1382 O O . ARG A 1 181 ? 20.836 -3.766 10.416 1.00 89.38 181 ARG A O 1
ATOM 1389 N N . VAL A 1 182 ? 18.976 -3.514 9.192 1.00 90.00 182 VAL A N 1
ATOM 1390 C CA . VAL A 1 182 ? 18.383 -2.503 10.076 1.00 90.00 182 VAL A CA 1
ATOM 1391 C C . VAL A 1 182 ? 17.685 -3.192 11.243 1.00 90.00 182 VAL A C 1
ATOM 1393 O O . VAL A 1 182 ? 16.653 -3.834 11.064 1.00 90.00 182 VAL A O 1
ATOM 1396 N N . ASP A 1 183 ? 18.209 -2.994 12.454 1.00 88.50 183 ASP A N 1
ATOM 1397 C CA . ASP A 1 183 ? 17.692 -3.633 13.673 1.00 88.50 183 ASP A CA 1
ATOM 1398 C C . ASP A 1 183 ? 16.226 -3.294 13.966 1.00 88.50 183 ASP A C 1
ATOM 1400 O O . ASP A 1 183 ? 15.480 -4.132 14.476 1.00 88.50 183 ASP A O 1
ATOM 1404 N N . LYS A 1 184 ? 15.809 -2.053 13.689 1.00 89.94 184 LYS A N 1
ATOM 1405 C CA . LYS A 1 184 ? 14.447 -1.566 13.930 1.00 89.94 184 LYS A CA 1
ATOM 1406 C C . LYS A 1 184 ? 14.034 -0.572 12.859 1.00 89.94 184 LYS A C 1
ATOM 1408 O O . LYS A 1 184 ? 14.727 0.415 12.626 1.00 89.94 184 LYS A O 1
ATOM 1413 N N . TYR A 1 185 ? 12.860 -0.787 12.285 1.00 91.19 185 TYR A N 1
ATOM 1414 C CA . TYR A 1 185 ? 12.245 0.118 11.322 1.00 91.19 185 TYR A CA 1
ATOM 1415 C C . TYR A 1 185 ? 10.741 0.270 11.615 1.00 91.19 185 TYR A C 1
ATOM 1417 O O . TYR A 1 185 ? 10.154 -0.588 12.280 1.00 91.19 185 TYR A O 1
ATOM 1425 N N . PRO A 1 186 ? 10.118 1.384 11.199 1.00 90.75 186 PRO A N 1
ATOM 1426 C CA . PRO A 1 186 ? 8.702 1.636 11.460 1.00 90.75 186 PRO A CA 1
ATOM 1427 C C . PRO A 1 186 ? 7.733 0.643 10.789 1.00 90.75 186 PRO A C 1
ATOM 1429 O O . PRO A 1 186 ? 8.001 0.132 9.708 1.00 90.75 186 PRO A O 1
ATOM 1432 N N . SER A 1 187 ? 6.560 0.438 11.389 1.00 91.06 187 SER A N 1
ATOM 1433 C CA . SER A 1 187 ? 5.429 -0.270 10.760 1.00 91.06 187 SER A CA 1
ATOM 1434 C C . SER A 1 187 ? 4.616 0.698 9.932 1.00 91.06 187 SER A C 1
ATOM 1436 O O . SER A 1 187 ? 4.072 1.642 10.496 1.00 91.06 187 SER A O 1
ATOM 1438 N N . ARG A 1 188 ? 4.613 0.561 8.606 1.00 89.44 188 ARG A N 1
ATOM 1439 C CA . ARG A 1 188 ? 4.150 1.598 7.676 1.00 89.44 188 ARG A CA 1
ATOM 1440 C C . ARG A 1 188 ? 3.850 1.018 6.290 1.00 89.44 188 ARG A C 1
ATOM 1442 O O . ARG A 1 188 ? 4.214 -0.123 6.014 1.00 89.44 188 ARG A O 1
ATOM 1449 N N . LEU A 1 189 ? 3.228 1.813 5.413 1.00 94.50 189 LEU A N 1
ATOM 1450 C CA . LEU A 1 189 ? 3.193 1.502 3.979 1.00 94.50 189 LEU A CA 1
ATOM 1451 C C . LEU A 1 189 ? 4.474 2.020 3.316 1.00 94.50 189 LEU A C 1
ATOM 1453 O O . LEU A 1 189 ? 4.764 3.221 3.373 1.00 94.50 189 LEU A O 1
ATOM 1457 N N . TYR A 1 190 ? 5.203 1.118 2.670 1.00 94.38 190 TYR A N 1
ATOM 1458 C CA . TYR A 1 190 ? 6.415 1.403 1.909 1.00 94.38 190 TYR A CA 1
ATOM 1459 C C . TYR A 1 190 ? 6.172 1.178 0.422 1.00 94.38 190 TYR A C 1
ATOM 1461 O O . TYR A 1 190 ? 5.458 0.242 0.072 1.00 94.38 190 TYR A O 1
ATOM 1469 N N . LEU A 1 191 ? 6.813 1.973 -0.436 1.00 93.81 191 LEU A N 1
ATOM 1470 C CA . LEU A 1 191 ? 7.207 1.482 -1.755 1.00 93.81 191 LEU A CA 1
ATOM 1471 C C . LEU A 1 191 ? 8.426 0.574 -1.596 1.00 93.81 191 LEU A C 1
ATOM 1473 O O . LEU A 1 191 ? 9.310 0.859 -0.780 1.00 93.81 191 LEU A O 1
ATOM 1477 N N . SER A 1 192 ? 8.443 -0.518 -2.350 1.00 89.88 192 SER A N 1
ATOM 1478 C CA . SER A 1 192 ? 9.481 -1.545 -2.298 1.00 89.88 192 SER A CA 1
ATOM 1479 C C . SER A 1 192 ? 10.823 -1.037 -2.843 1.00 89.88 192 SER A C 1
ATOM 1481 O O . SER A 1 192 ? 10.920 0.048 -3.419 1.00 89.88 192 SER A O 1
ATOM 1483 N N . CYS A 1 193 ? 11.882 -1.819 -2.638 1.00 83.19 193 CYS A N 1
ATOM 1484 C CA . CYS A 1 193 ? 13.159 -1.578 -3.300 1.00 83.19 193 CYS A CA 1
ATOM 1485 C C . CYS A 1 193 ? 13.188 -2.214 -4.688 1.00 83.19 193 CYS A C 1
ATOM 1487 O O . CYS A 1 193 ? 12.621 -3.284 -4.901 1.00 83.19 193 CYS A O 1
ATOM 1489 N N . THR A 1 194 ? 13.955 -1.622 -5.596 1.00 79.81 194 THR A N 1
ATOM 1490 C CA . THR A 1 194 ? 14.157 -2.163 -6.943 1.00 79.81 194 THR A CA 1
ATOM 1491 C C . THR A 1 194 ? 15.645 -2.377 -7.185 1.00 79.81 194 THR A C 1
ATOM 1493 O O . THR A 1 194 ? 16.457 -1.489 -6.916 1.00 79.81 194 THR A O 1
ATOM 1496 N N . SER A 1 195 ? 16.009 -3.569 -7.655 1.00 73.25 195 SER A N 1
ATOM 1497 C CA . SER A 1 195 ? 17.383 -3.929 -8.024 1.00 73.25 195 SER A CA 1
ATOM 1498 C C . SER A 1 195 ? 17.554 -3.923 -9.536 1.00 73.25 195 SER A C 1
ATOM 1500 O O . SER A 1 195 ? 16.640 -4.354 -10.234 1.00 73.25 195 SER A O 1
ATOM 1502 N N . SER A 1 196 ? 18.752 -3.597 -10.016 1.00 65.88 196 SER A N 1
ATOM 1503 C CA . SER A 1 196 ? 19.088 -3.545 -11.450 1.00 65.88 196 SER A CA 1
ATOM 1504 C C . SER A 1 196 ? 18.962 -4.885 -12.195 1.00 65.88 196 SER A C 1
ATOM 1506 O O . SER A 1 196 ? 18.982 -4.918 -13.422 1.00 65.88 196 SER A O 1
ATOM 1508 N N . TYR A 1 197 ? 18.846 -5.999 -11.464 1.00 60.03 197 TYR A N 1
ATOM 1509 C CA . TYR A 1 197 ? 18.744 -7.359 -12.009 1.00 60.03 197 TYR A CA 1
ATOM 1510 C C . TYR A 1 197 ? 17.325 -7.948 -12.003 1.00 60.03 197 TYR A C 1
ATOM 1512 O O . TYR A 1 197 ? 17.154 -9.077 -12.459 1.00 60.03 197 TYR A O 1
ATOM 1520 N N . LYS A 1 198 ? 16.333 -7.247 -11.438 1.00 61.34 198 LYS A N 1
ATOM 1521 C CA . LYS A 1 198 ? 14.934 -7.705 -11.393 1.00 61.34 198 LYS A CA 1
ATOM 1522 C C . LYS A 1 198 ? 14.108 -6.862 -12.355 1.00 61.34 198 LYS A C 1
ATOM 1524 O O . LYS A 1 198 ? 14.311 -5.644 -12.415 1.00 61.34 198 LYS A O 1
ATOM 1529 N N . ASP A 1 199 ? 13.155 -7.484 -13.045 1.00 63.88 199 ASP A N 1
ATOM 1530 C CA . ASP A 1 199 ? 12.191 -6.716 -13.818 1.00 63.88 199 ASP A CA 1
ATOM 1531 C C . ASP A 1 199 ? 11.455 -5.767 -12.874 1.00 63.88 199 ASP A C 1
ATOM 1533 O O . ASP A 1 199 ? 10.917 -6.130 -11.827 1.00 63.88 199 ASP A O 1
ATOM 1537 N N . SER A 1 200 ? 11.572 -4.490 -13.195 1.00 72.06 200 SER A N 1
ATOM 1538 C CA . SER A 1 200 ? 11.393 -3.434 -12.217 1.00 72.06 200 SER A CA 1
ATOM 1539 C C . SER A 1 200 ? 9.912 -3.103 -12.091 1.00 72.06 200 SER A C 1
ATOM 1541 O O . SER A 1 200 ? 9.278 -2.756 -13.081 1.00 72.06 200 SER A O 1
ATOM 1543 N N . PHE A 1 201 ? 9.337 -3.178 -10.896 1.00 87.88 201 PHE A N 1
ATOM 1544 C CA . PHE A 1 201 ? 8.052 -2.559 -10.570 1.00 87.88 201 PHE A CA 1
ATOM 1545 C C . PHE A 1 201 ? 8.295 -1.499 -9.499 1.00 87.88 201 PHE A C 1
ATOM 1547 O O . PHE A 1 201 ? 8.353 -1.791 -8.307 1.00 87.88 201 PHE A O 1
ATOM 1554 N N . GLU A 1 202 ? 8.487 -0.250 -9.920 1.00 91.56 202 GLU A N 1
ATOM 1555 C CA . GLU A 1 202 ? 8.807 0.832 -8.973 1.00 91.56 202 GLU A CA 1
ATOM 1556 C C . GLU A 1 202 ? 7.617 1.247 -8.094 1.00 91.56 202 GLU A C 1
ATOM 1558 O O . GLU A 1 202 ? 7.789 1.968 -7.110 1.00 91.56 202 GLU A O 1
ATOM 1563 N N . ASP A 1 203 ? 6.406 0.832 -8.468 1.00 93.38 203 ASP A N 1
ATOM 1564 C CA . ASP A 1 203 ? 5.162 1.083 -7.745 1.00 93.38 203 ASP A CA 1
ATOM 1565 C C . ASP A 1 203 ? 4.754 -0.075 -6.823 1.00 93.38 203 ASP A C 1
ATOM 1567 O O . ASP A 1 203 ? 3.685 -0.023 -6.214 1.00 93.38 203 ASP A O 1
ATOM 1571 N N . GLU A 1 204 ? 5.593 -1.104 -6.681 1.00 93.50 204 GLU A N 1
ATOM 1572 C CA . GLU A 1 204 ? 5.431 -2.143 -5.666 1.00 93.50 204 GLU A CA 1
ATOM 1573 C C . GLU A 1 204 ? 5.365 -1.554 -4.261 1.00 93.50 204 GLU A C 1
ATOM 1575 O O . GLU A 1 204 ? 6.085 -0.615 -3.919 1.00 93.50 204 GLU A O 1
ATOM 1580 N N . SER A 1 205 ? 4.553 -2.166 -3.407 1.00 95.44 205 SER A N 1
ATOM 1581 C CA . SER A 1 205 ? 4.336 -1.703 -2.050 1.00 95.44 205 SER A CA 1
ATOM 1582 C C . SER A 1 205 ? 4.218 -2.839 -1.043 1.00 95.44 205 SER A C 1
ATOM 1584 O O . SER A 1 205 ? 3.807 -3.959 -1.347 1.00 95.44 205 SER A O 1
ATOM 1586 N N . ILE A 1 206 ? 4.591 -2.533 0.197 1.00 96.12 206 ILE A N 1
ATOM 1587 C CA . ILE A 1 206 ? 4.502 -3.455 1.325 1.00 96.12 206 ILE A CA 1
ATOM 1588 C C . ILE A 1 206 ? 3.898 -2.709 2.509 1.00 96.12 206 ILE A C 1
ATOM 1590 O O . ILE A 1 206 ? 4.419 -1.676 2.941 1.00 96.12 206 ILE A O 1
ATOM 1594 N N . LEU A 1 207 ? 2.803 -3.244 3.050 1.00 96.88 207 LEU A N 1
ATOM 1595 C CA . LEU A 1 207 ? 2.238 -2.796 4.316 1.00 96.88 207 LEU A CA 1
ATOM 1596 C C . LEU A 1 207 ? 2.864 -3.594 5.460 1.00 96.88 207 LEU A C 1
ATOM 1598 O O . LEU A 1 207 ? 2.593 -4.780 5.610 1.00 96.88 207 LEU A O 1
ATOM 1602 N N . VAL A 1 208 ? 3.670 -2.930 6.283 1.00 96.31 208 VAL A N 1
ATOM 1603 C CA . VAL A 1 208 ? 4.285 -3.508 7.483 1.00 96.31 208 VAL A CA 1
ATOM 1604 C C . VAL A 1 208 ? 3.419 -3.176 8.698 1.00 96.31 208 VAL A C 1
ATOM 1606 O O . VAL A 1 208 ? 3.264 -2.009 9.053 1.00 96.31 208 VAL A O 1
ATOM 1609 N N . LEU A 1 209 ? 2.876 -4.194 9.359 1.00 96.25 209 LEU A N 1
ATOM 1610 C CA . LEU A 1 209 ? 2.084 -4.083 10.583 1.00 96.25 209 LEU A CA 1
ATOM 1611 C C . LEU A 1 209 ? 2.979 -4.146 11.832 1.00 96.25 209 LEU A C 1
ATOM 1613 O O . LEU A 1 209 ? 4.037 -4.772 11.808 1.00 96.25 209 LEU A O 1
ATOM 1617 N N . PRO A 1 210 ? 2.593 -3.512 12.955 1.00 95.12 210 PRO A N 1
ATOM 1618 C CA . PRO A 1 210 ? 3.341 -3.578 14.220 1.00 95.12 210 PRO A CA 1
ATOM 1619 C C . PRO A 1 210 ? 3.080 -4.844 15.038 1.00 95.12 210 PRO A C 1
ATOM 1621 O O . PRO A 1 210 ? 3.623 -5.020 16.124 1.00 95.12 210 PRO A O 1
ATOM 1624 N N . PHE A 1 211 ? 2.250 -5.734 14.517 1.00 95.00 211 PHE A N 1
ATOM 1625 C CA . PHE A 1 211 ? 1.926 -7.022 15.099 1.00 95.00 211 PHE A CA 1
ATOM 1626 C C . PHE A 1 211 ? 1.818 -8.049 13.978 1.00 95.00 211 PHE A C 1
ATOM 1628 O O . PHE A 1 211 ? 1.766 -7.703 12.796 1.00 95.00 211 PHE A O 1
ATOM 1635 N N . ARG A 1 212 ? 1.778 -9.321 14.360 1.00 95.38 212 ARG A N 1
ATOM 1636 C CA . ARG A 1 212 ? 1.587 -10.417 13.418 1.00 95.38 212 ARG A CA 1
ATOM 1637 C C . ARG A 1 212 ? 0.122 -10.832 13.355 1.00 95.38 212 ARG A C 1
ATOM 1639 O O . ARG A 1 212 ? -0.592 -10.712 14.351 1.00 95.38 212 ARG A O 1
ATOM 1646 N N . ILE A 1 213 ? -0.294 -11.293 12.183 1.00 95.12 213 ILE A N 1
ATOM 1647 C CA . ILE A 1 213 ? -1.604 -11.882 11.908 1.00 95.12 213 ILE A CA 1
ATOM 1648 C C . ILE A 1 213 ? -1.445 -13.075 10.960 1.00 95.12 213 ILE A C 1
ATOM 1650 O O . ILE A 1 213 ? -0.481 -13.134 10.191 1.00 95.12 213 ILE A O 1
ATOM 1654 N N . GLY A 1 214 ? -2.407 -13.993 10.972 1.00 94.19 214 GLY A N 1
ATOM 1655 C CA . GLY A 1 214 ? -2.417 -15.195 10.142 1.00 94.19 214 GLY A CA 1
ATOM 1656 C C . GLY A 1 214 ? -2.709 -16.458 10.945 1.00 94.19 214 GLY A C 1
ATOM 1657 O O . GLY A 1 214 ? -3.277 -17.398 10.397 1.00 94.19 214 GLY A O 1
ATOM 1658 N N . ALA A 1 215 ? -2.389 -16.492 12.243 1.00 91.69 215 ALA A N 1
ATOM 1659 C CA . ALA A 1 215 ? -2.574 -17.675 13.084 1.00 91.69 215 ALA A CA 1
ATOM 1660 C C . ALA A 1 215 ? -4.035 -18.137 13.237 1.00 91.69 215 ALA A C 1
ATOM 1662 O O . ALA A 1 215 ? -4.258 -19.296 13.593 1.00 91.69 215 ALA A O 1
ATOM 1663 N N . LYS A 1 216 ? -5.039 -17.284 12.970 1.00 93.38 216 LYS A N 1
ATOM 1664 C CA . LYS A 1 216 ? -6.452 -17.710 12.977 1.00 93.38 216 LYS A CA 1
ATOM 1665 C C . LYS A 1 216 ? -6.856 -18.429 11.686 1.00 93.38 216 LYS A C 1
ATOM 1667 O O . LYS A 1 216 ? -7.897 -19.080 11.671 1.00 93.38 216 LYS A O 1
ATOM 1672 N N . GLY A 1 217 ? -6.036 -18.363 10.636 1.00 92.81 217 GLY A N 1
ATOM 1673 C CA . GLY A 1 217 ? -6.213 -19.128 9.402 1.00 92.81 217 GLY A CA 1
ATOM 1674 C C . GLY A 1 217 ? -7.206 -18.543 8.401 1.00 92.81 217 GLY A C 1
ATOM 1675 O O . GLY A 1 217 ? -7.602 -19.257 7.479 1.00 92.81 217 GLY A O 1
ATOM 1676 N N . TYR A 1 218 ? -7.595 -17.275 8.558 1.00 95.69 218 TYR A N 1
ATOM 1677 C CA . TYR A 1 218 ? -8.490 -16.586 7.623 1.00 95.69 218 TYR A CA 1
ATOM 1678 C C . TYR A 1 218 ? -7.734 -15.671 6.661 1.00 95.69 218 TYR A C 1
ATOM 1680 O O . TYR A 1 218 ? -8.151 -15.528 5.513 1.00 95.69 218 TYR A O 1
ATOM 1688 N N . ALA A 1 219 ? -6.612 -15.093 7.103 1.00 96.12 219 ALA A N 1
ATOM 1689 C CA . ALA A 1 219 ? -5.816 -14.191 6.280 1.00 96.12 219 ALA A CA 1
ATOM 1690 C C . ALA A 1 219 ? -5.236 -14.895 5.044 1.00 96.12 219 ALA A C 1
ATOM 1692 O O . ALA A 1 219 ? -4.589 -15.945 5.147 1.00 96.12 219 ALA A O 1
ATOM 1693 N N . GLN A 1 220 ? -5.453 -14.282 3.880 1.00 95.50 220 GLN A N 1
ATOM 1694 C CA . GLN A 1 220 ? -5.112 -14.833 2.572 1.00 95.50 220 GLN A CA 1
ATOM 1695 C C . GLN A 1 220 ? -4.401 -13.811 1.686 1.00 95.50 220 GLN A C 1
ATOM 1697 O O . GLN A 1 220 ? -4.576 -12.598 1.823 1.00 95.50 220 GLN A O 1
ATOM 1702 N N . LYS A 1 221 ? -3.582 -14.340 0.780 1.00 94.50 221 LYS A N 1
ATOM 1703 C CA . LYS A 1 221 ? -2.976 -13.621 -0.343 1.00 94.50 221 LYS A CA 1
ATOM 1704 C C . LYS A 1 221 ? -3.916 -13.630 -1.553 1.00 94.50 221 LYS A C 1
ATOM 1706 O O . LYS A 1 221 ? -4.935 -14.320 -1.542 1.00 94.50 221 LYS A O 1
ATOM 1711 N N . SER A 1 222 ? -3.586 -12.879 -2.603 1.00 93.38 222 SER A N 1
ATOM 1712 C CA . SER A 1 222 ? -4.424 -12.806 -3.813 1.00 93.38 222 SER A CA 1
ATOM 1713 C C . SER A 1 222 ? -4.609 -14.153 -4.515 1.00 93.38 222 SER A C 1
ATOM 1715 O O . SER A 1 222 ? -5.684 -14.417 -5.046 1.00 93.38 222 SER A O 1
ATOM 1717 N N . ASP A 1 223 ? -3.594 -15.018 -4.500 1.00 90.19 223 ASP A N 1
ATOM 1718 C CA . ASP A 1 223 ? -3.651 -16.386 -5.037 1.00 90.19 223 ASP A CA 1
ATOM 1719 C C . ASP A 1 223 ? -4.537 -17.350 -4.220 1.00 90.19 223 ASP A C 1
ATOM 1721 O O . ASP A 1 223 ? -4.684 -18.514 -4.592 1.00 90.19 223 ASP A O 1
ATOM 1725 N N . GLY A 1 224 ? -5.132 -16.877 -3.119 1.00 91.00 224 GLY A N 1
ATOM 1726 C CA . GLY A 1 224 ? -5.949 -17.665 -2.199 1.00 91.00 224 GLY A CA 1
ATOM 1727 C C . GLY A 1 224 ? -5.142 -18.449 -1.163 1.00 91.00 224 GLY A C 1
ATOM 1728 O O . GLY A 1 224 ? -5.736 -19.078 -0.287 1.00 91.00 224 GLY A O 1
ATOM 1729 N N . ALA A 1 225 ? -3.806 -18.403 -1.213 1.00 90.38 225 ALA A N 1
ATOM 1730 C CA . ALA A 1 225 ? -2.974 -19.065 -0.220 1.00 90.38 225 ALA A CA 1
ATOM 1731 C C . ALA A 1 225 ? -3.128 -18.376 1.140 1.00 90.38 225 ALA A C 1
ATOM 1733 O O . ALA A 1 225 ? -3.057 -17.144 1.259 1.00 90.38 225 ALA A O 1
ATOM 1734 N N . ARG A 1 226 ? -3.289 -19.176 2.196 1.00 92.06 226 ARG A N 1
ATOM 1735 C CA . ARG A 1 226 ? -3.281 -18.659 3.567 1.00 92.06 226 ARG A CA 1
ATOM 1736 C C . ARG A 1 226 ? -1.898 -18.142 3.930 1.00 92.06 226 ARG A C 1
ATOM 1738 O O . ARG A 1 226 ? -0.871 -18.558 3.389 1.00 92.06 226 ARG A O 1
ATOM 1745 N N . PHE A 1 227 ? -1.836 -17.241 4.900 1.00 91.19 227 PHE A N 1
ATOM 1746 C CA . PHE A 1 227 ? -0.539 -16.792 5.399 1.00 91.19 227 PHE A CA 1
ATOM 1747 C C . PHE A 1 227 ? 0.259 -17.976 5.963 1.00 91.19 227 PHE A C 1
ATOM 1749 O O . PHE A 1 227 ? -0.246 -18.752 6.767 1.00 91.19 227 PHE A O 1
ATOM 1756 N N . GLY A 1 228 ? 1.506 -18.126 5.507 1.00 76.62 228 GLY A N 1
ATOM 1757 C CA . GLY A 1 228 ? 2.373 -19.256 5.860 1.00 76.62 228 GLY A CA 1
ATOM 1758 C C . GLY A 1 228 ? 2.273 -20.476 4.948 1.00 76.62 228 GLY A C 1
ATOM 1759 O O . GLY A 1 228 ? 3.153 -21.334 5.004 1.00 76.62 228 GLY A O 1
ATOM 1760 N N . GLU A 1 229 ? 1.263 -20.540 4.081 1.00 78.19 229 GLU A N 1
ATOM 1761 C CA . GLU A 1 229 ? 1.099 -21.639 3.137 1.00 78.19 229 GLU A CA 1
ATOM 1762 C C . GLU A 1 229 ? 2.197 -21.599 2.068 1.00 78.19 229 GLU A C 1
ATOM 1764 O O . GLU A 1 229 ? 2.439 -20.575 1.419 1.00 78.19 229 GLU A O 1
ATOM 1769 N N . LYS A 1 230 ? 2.906 -22.722 1.914 1.00 67.25 230 LYS A N 1
ATOM 1770 C CA . LYS A 1 230 ? 3.915 -22.906 0.872 1.00 67.25 230 LYS A CA 1
ATOM 1771 C C . LYS A 1 230 ? 3.328 -23.819 -0.206 1.00 67.25 230 LYS A C 1
ATOM 1773 O O . LYS A 1 230 ? 3.122 -24.996 0.077 1.00 67.25 230 LYS A O 1
ATOM 1778 N N . PRO A 1 231 ? 3.138 -23.338 -1.446 1.00 54.69 231 PRO A N 1
ATOM 1779 C CA . PRO A 1 231 ? 2.417 -24.078 -2.487 1.00 54.69 231 PRO A CA 1
ATOM 1780 C C . PRO A 1 231 ? 3.092 -25.389 -2.938 1.00 54.69 231 PRO A C 1
ATOM 1782 O O . PRO A 1 231 ? 2.475 -26.183 -3.638 1.00 54.69 231 PRO A O 1
ATOM 1785 N N . ASN A 1 232 ? 4.340 -25.654 -2.528 1.00 55.09 232 ASN A N 1
ATOM 1786 C CA . ASN A 1 232 ? 5.147 -26.776 -3.026 1.00 55.09 232 ASN A CA 1
ATOM 1787 C C . ASN A 1 232 ? 5.346 -27.934 -2.028 1.00 55.09 232 ASN A C 1
ATOM 1789 O O . ASN A 1 232 ? 6.121 -28.845 -2.320 1.00 55.09 232 ASN A O 1
ATOM 1793 N N . HIS A 1 233 ? 4.674 -27.930 -0.873 1.00 54.84 233 HIS A N 1
ATOM 1794 C CA . HIS A 1 233 ? 4.787 -29.006 0.120 1.00 54.84 233 HIS A CA 1
ATOM 1795 C C . HIS A 1 233 ? 3.439 -29.705 0.309 1.00 54.84 233 HIS A C 1
ATOM 1797 O O . HIS A 1 233 ? 2.729 -29.462 1.274 1.00 54.84 233 HIS A O 1
ATOM 1803 N N . ALA A 1 234 ? 3.091 -30.584 -0.634 1.00 53.09 234 ALA A N 1
ATOM 1804 C CA . ALA A 1 234 ? 1.844 -31.356 -0.612 1.00 53.09 234 ALA A CA 1
ATOM 1805 C C . ALA A 1 234 ? 1.715 -32.328 0.587 1.00 53.09 234 ALA A C 1
ATOM 1807 O O . ALA A 1 234 ? 0.632 -32.860 0.804 1.00 53.09 234 ALA A O 1
ATOM 1808 N N . ASP A 1 235 ? 2.794 -32.541 1.349 1.00 54.28 235 ASP A N 1
ATOM 1809 C CA . ASP A 1 235 ? 2.867 -33.467 2.491 1.00 54.28 235 ASP A CA 1
ATOM 1810 C C . ASP A 1 235 ? 3.068 -32.775 3.854 1.00 54.28 235 ASP A C 1
ATOM 1812 O O . ASP A 1 235 ? 3.094 -33.460 4.878 1.00 54.28 235 ASP A O 1
ATOM 1816 N N . ASP A 1 236 ? 3.198 -31.443 3.905 1.00 56.53 236 ASP A N 1
ATOM 1817 C CA . ASP A 1 236 ? 3.321 -30.734 5.181 1.00 56.53 236 ASP A CA 1
ATOM 1818 C C . ASP A 1 236 ? 1.948 -30.264 5.670 1.00 56.53 236 ASP A C 1
ATOM 1820 O O . ASP A 1 236 ? 1.146 -29.715 4.918 1.00 56.53 236 ASP A O 1
ATOM 1824 N N . ASP A 1 237 ? 1.702 -30.463 6.965 1.00 58.38 237 ASP A N 1
ATOM 1825 C CA . ASP A 1 237 ? 0.601 -29.875 7.728 1.00 58.38 237 ASP A CA 1
ATOM 1826 C C . ASP A 1 237 ? 0.593 -28.353 7.456 1.00 58.38 237 ASP A C 1
ATOM 1828 O O . ASP A 1 237 ? 1.390 -27.609 8.038 1.00 58.38 237 ASP A O 1
ATOM 1832 N N . VAL A 1 238 ? -0.248 -27.882 6.523 1.00 63.00 238 VAL A N 1
ATOM 1833 C CA . VAL A 1 238 ? -0.344 -26.459 6.161 1.00 63.00 238 VAL A CA 1
ATOM 1834 C C . VAL A 1 238 ? -0.913 -25.721 7.362 1.00 63.00 238 VAL A C 1
ATOM 1836 O O . VAL A 1 238 ? -2.125 -25.643 7.576 1.00 63.00 238 VAL A O 1
ATOM 1839 N N . ARG A 1 239 ? -0.013 -25.214 8.198 1.00 72.56 239 ARG A N 1
ATOM 1840 C CA . ARG A 1 239 ? -0.365 -24.453 9.387 1.00 72.56 239 ARG A CA 1
ATOM 1841 C C . ARG A 1 239 ? -0.337 -22.979 9.031 1.00 72.56 239 ARG A C 1
ATOM 1843 O O . ARG A 1 239 ? 0.680 -22.519 8.515 1.00 72.56 239 ARG A O 1
ATOM 1850 N N . PRO A 1 240 ? -1.418 -22.238 9.313 1.00 81.19 240 PRO A N 1
ATOM 1851 C CA . PRO A 1 240 ? -1.382 -20.793 9.220 1.00 81.19 240 PRO A CA 1
ATOM 1852 C C . PRO A 1 240 ? -0.218 -20.235 10.048 1.00 81.19 240 PRO A C 1
ATOM 1854 O O . PRO A 1 240 ? 0.001 -20.664 11.185 1.00 81.19 240 PRO A O 1
ATOM 1857 N N . ILE A 1 241 ? 0.543 -19.310 9.467 1.00 86.69 241 ILE A N 1
ATOM 1858 C CA . ILE A 1 241 ? 1.681 -18.660 10.122 1.00 86.69 241 ILE A CA 1
ATOM 1859 C C . ILE A 1 241 ? 1.398 -17.173 10.253 1.00 86.69 241 ILE A C 1
ATOM 1861 O O . ILE A 1 241 ? 0.960 -16.505 9.318 1.00 86.69 241 ILE A O 1
ATOM 1865 N N . ASP A 1 242 ? 1.728 -16.666 11.430 1.00 91.75 242 ASP A N 1
ATOM 1866 C CA . ASP A 1 242 ? 1.713 -15.256 11.758 1.00 91.75 242 ASP A CA 1
ATOM 1867 C C . ASP A 1 242 ? 2.790 -14.481 10.984 1.00 91.75 242 ASP A C 1
ATOM 1869 O O . ASP A 1 242 ? 3.998 -14.681 11.153 1.00 91.75 242 ASP A O 1
ATOM 1873 N N . THR A 1 243 ? 2.344 -13.532 10.169 1.00 93.50 243 THR A N 1
ATOM 1874 C CA . THR A 1 243 ? 3.194 -12.617 9.399 1.00 93.50 243 THR A CA 1
ATOM 1875 C C . THR A 1 243 ? 2.785 -11.176 9.674 1.00 93.50 243 THR A C 1
ATOM 1877 O O . THR A 1 243 ? 1.706 -10.920 10.198 1.00 93.50 243 THR A O 1
ATOM 1880 N N . PHE A 1 244 ? 3.642 -10.218 9.341 1.00 95.31 244 PHE A N 1
ATOM 1881 C CA . PHE A 1 244 ? 3.367 -8.798 9.578 1.00 95.31 244 PHE A CA 1
ATOM 1882 C C . PHE A 1 244 ? 3.483 -7.946 8.308 1.00 95.31 244 PHE A C 1
ATOM 1884 O O . PHE A 1 244 ? 3.353 -6.732 8.383 1.00 95.31 244 PHE A O 1
ATOM 1891 N N . SER A 1 245 ? 3.715 -8.560 7.146 1.00 95.12 245 SER A N 1
ATOM 1892 C CA . SER A 1 245 ? 3.923 -7.866 5.866 1.00 95.12 245 SER A CA 1
ATOM 1893 C C . SER A 1 245 ? 3.131 -8.454 4.691 1.00 95.12 245 SER A C 1
ATOM 1895 O O . SER A 1 245 ? 3.193 -7.918 3.586 1.00 95.12 245 SER A O 1
ATOM 1897 N N . ASN A 1 246 ? 2.373 -9.538 4.907 1.00 95.12 246 ASN A N 1
ATOM 1898 C CA . ASN A 1 246 ? 1.703 -10.266 3.824 1.00 95.12 246 ASN A CA 1
ATOM 1899 C C . ASN A 1 246 ? 0.310 -9.733 3.470 1.00 95.12 246 ASN A C 1
ATOM 1901 O O . ASN A 1 246 ? -0.271 -10.203 2.493 1.00 95.12 246 ASN A O 1
ATOM 1905 N N . VAL A 1 247 ? -0.245 -8.784 4.235 1.00 96.56 247 VAL A N 1
ATOM 1906 C CA . VAL A 1 247 ? -1.521 -8.148 3.869 1.00 96.56 247 VAL A CA 1
ATOM 1907 C C . VAL A 1 247 ? -1.386 -7.555 2.475 1.00 96.56 247 VAL A C 1
ATOM 1909 O O . VAL A 1 247 ? -0.402 -6.874 2.193 1.00 96.56 247 VAL A O 1
ATOM 1912 N N . TYR A 1 248 ? -2.374 -7.848 1.626 1.00 97.00 248 TYR A N 1
ATOM 1913 C CA . TYR A 1 248 ? -2.436 -7.475 0.212 1.00 97.00 248 TYR A CA 1
ATOM 1914 C C . TYR A 1 248 ? -1.445 -8.153 -0.734 1.00 97.00 248 TYR A C 1
ATOM 1916 O O . TYR A 1 248 ? -1.573 -7.958 -1.938 1.00 97.00 248 TYR A O 1
ATOM 1924 N N . GLN A 1 249 ? -0.494 -8.953 -0.246 1.00 95.56 249 GLN A N 1
ATOM 1925 C CA . GLN A 1 249 ? 0.518 -9.527 -1.130 1.00 95.56 249 GLN A CA 1
ATOM 1926 C C . GLN A 1 249 ? -0.070 -10.584 -2.075 1.00 95.56 249 GLN A C 1
ATOM 1928 O O . GLN A 1 249 ? -0.937 -11.360 -1.660 1.00 95.56 249 GLN A O 1
ATOM 1933 N N . PRO A 1 250 ? 0.417 -10.658 -3.328 1.00 92.44 250 PRO A N 1
ATOM 1934 C CA . PRO A 1 250 ? -0.228 -11.451 -4.368 1.00 92.44 250 PRO A CA 1
ATOM 1935 C C . PRO A 1 250 ? -0.067 -12.964 -4.183 1.00 92.44 250 PRO A C 1
ATOM 1937 O O . PRO A 1 250 ? -0.931 -13.727 -4.602 1.00 92.44 250 PRO A O 1
ATOM 1940 N N . GLY A 1 251 ? 1.006 -13.408 -3.520 1.00 90.00 251 GLY A N 1
ATOM 1941 C CA . GLY A 1 251 ? 1.316 -14.832 -3.385 1.00 90.00 251 GLY A CA 1
ATOM 1942 C C . GLY A 1 251 ? 2.011 -15.383 -4.623 1.00 90.00 251 GLY A C 1
ATOM 1943 O O . GLY A 1 251 ? 2.909 -14.742 -5.160 1.00 90.00 251 GLY A O 1
ATOM 1944 N N . HIS A 1 252 ? 1.667 -16.600 -5.027 1.00 87.31 252 HIS A N 1
ATOM 1945 C CA . HIS A 1 252 ? 2.196 -17.227 -6.226 1.00 87.31 252 HIS A CA 1
ATOM 1946 C C . HIS A 1 252 ? 1.600 -16.595 -7.488 1.00 87.31 252 HIS A C 1
ATOM 1948 O O . HIS A 1 252 ? 0.386 -16.577 -7.680 1.00 87.31 252 HIS A O 1
ATOM 1954 N N . GLN A 1 253 ? 2.470 -16.130 -8.382 1.00 84.62 253 GLN A N 1
ATOM 1955 C CA . GLN A 1 253 ? 2.088 -15.476 -9.631 1.00 84.62 253 GLN A CA 1
ATOM 1956 C C . GLN A 1 253 ? 2.528 -16.341 -10.819 1.00 84.62 253 GLN A C 1
ATOM 1958 O O . GLN A 1 253 ? 3.665 -16.244 -11.269 1.00 84.62 253 GLN A O 1
ATOM 1963 N N . PRO A 1 254 ? 1.665 -17.239 -11.332 1.00 77.25 254 PRO A N 1
ATOM 1964 C CA . PRO A 1 254 ? 2.058 -18.171 -12.391 1.00 77.25 254 PRO A CA 1
ATOM 1965 C C . PRO A 1 254 ? 2.151 -17.520 -13.778 1.00 77.25 254 PRO A C 1
ATOM 1967 O O . PRO A 1 254 ? 2.661 -18.141 -14.710 1.00 77.25 254 PRO A O 1
ATOM 1970 N N . LEU A 1 255 ? 1.599 -16.312 -13.938 1.00 73.31 255 LEU A N 1
ATOM 1971 C CA . LEU A 1 255 ? 1.445 -15.641 -15.232 1.00 73.31 255 LEU A CA 1
ATOM 1972 C C . LEU A 1 255 ? 2.398 -14.460 -15.433 1.00 73.31 255 LEU A C 1
ATOM 1974 O O . LEU A 1 255 ? 2.545 -14.017 -16.572 1.00 73.31 255 LEU A O 1
ATOM 1978 N N . THR A 1 256 ? 3.029 -13.977 -14.364 1.00 74.44 256 THR A N 1
ATOM 1979 C CA . THR A 1 256 ? 3.929 -12.818 -14.347 1.00 74.44 256 THR A CA 1
ATOM 1980 C C . THR A 1 256 ? 5.177 -13.125 -13.533 1.00 74.44 256 THR A C 1
ATOM 1982 O O . THR A 1 256 ? 5.296 -14.189 -12.924 1.00 74.44 256 THR A O 1
ATOM 1985 N N . GLU A 1 257 ? 6.137 -12.206 -13.553 1.00 76.44 257 GLU A N 1
ATOM 1986 C CA . GLU A 1 257 ? 7.264 -12.272 -12.629 1.00 76.44 257 GLU A CA 1
ATOM 1987 C C . GLU A 1 257 ? 6.781 -12.131 -11.182 1.00 76.44 257 GLU A C 1
ATOM 1989 O O . GLU A 1 257 ? 5.730 -11.553 -10.921 1.00 76.44 257 GLU A O 1
ATOM 1994 N N . MET A 1 258 ? 7.548 -12.665 -10.232 1.00 82.94 258 MET A N 1
ATOM 1995 C CA . MET A 1 258 ? 7.231 -12.499 -8.816 1.00 82.94 258 MET A CA 1
ATOM 1996 C C . MET A 1 258 ? 7.493 -11.052 -8.400 1.00 82.94 258 MET A C 1
ATOM 1998 O O . MET A 1 258 ? 8.646 -10.619 -8.387 1.00 82.94 258 MET A O 1
ATOM 2002 N N . HIS A 1 259 ? 6.440 -10.348 -8.007 1.00 87.44 259 HIS A N 1
ATOM 2003 C CA . HIS A 1 259 ? 6.485 -8.964 -7.548 1.00 87.44 259 HIS A CA 1
ATOM 2004 C C . HIS A 1 259 ? 5.601 -8.773 -6.310 1.00 87.44 259 HIS A C 1
ATOM 2006 O O . HIS A 1 259 ? 4.733 -9.589 -5.993 1.00 87.44 259 HIS A O 1
ATOM 2012 N N . GLN A 1 260 ? 5.827 -7.685 -5.576 1.00 92.06 260 GLN A N 1
ATOM 2013 C CA . GLN A 1 260 ? 4.932 -7.287 -4.484 1.00 92.06 260 GLN A CA 1
ATOM 2014 C C . GLN A 1 260 ? 3.658 -6.631 -5.039 1.00 92.06 260 GLN A C 1
ATOM 2016 O O . GLN A 1 260 ? 3.545 -6.327 -6.229 1.00 92.06 260 GLN A O 1
ATOM 2021 N N . VAL A 1 261 ? 2.670 -6.385 -4.182 1.00 94.81 261 VAL A N 1
ATOM 2022 C CA . VAL A 1 261 ? 1.435 -5.710 -4.605 1.00 94.81 261 VAL A CA 1
ATOM 2023 C C . VAL A 1 261 ? 1.693 -4.269 -5.055 1.00 94.81 261 VAL A C 1
ATOM 2025 O O . VAL A 1 261 ? 2.371 -3.502 -4.371 1.00 94.81 261 VAL A O 1
ATOM 2028 N N . ARG A 1 262 ? 1.116 -3.861 -6.188 1.00 95.12 262 ARG A N 1
ATOM 2029 C CA . ARG A 1 262 ? 1.230 -2.483 -6.690 1.00 95.12 262 ARG A CA 1
ATOM 2030 C C . ARG A 1 262 ? 0.441 -1.499 -5.824 1.00 95.12 262 ARG A C 1
ATOM 2032 O O . ARG A 1 262 ? -0.667 -1.799 -5.370 1.00 95.12 262 ARG A O 1
ATOM 2039 N N . LEU A 1 263 ? 0.978 -0.289 -5.646 1.00 96.88 263 LEU A N 1
ATOM 2040 C CA . LEU A 1 263 ? 0.352 0.791 -4.875 1.00 96.88 263 LEU A CA 1
ATOM 2041 C C . LEU A 1 263 ? -1.053 1.115 -5.396 1.00 96.88 263 LEU A C 1
ATOM 2043 O O . LEU A 1 263 ? -1.953 1.375 -4.599 1.00 96.88 263 LEU A O 1
ATOM 2047 N N . PHE A 1 264 ? -1.246 1.063 -6.718 1.00 96.81 264 PHE A N 1
ATOM 2048 C CA . PHE A 1 264 ? -2.556 1.209 -7.351 1.00 96.81 264 PHE A CA 1
ATOM 2049 C C . PHE A 1 264 ? -3.601 0.296 -6.693 1.00 96.81 264 PHE A C 1
ATOM 2051 O O . PHE A 1 264 ? -4.613 0.778 -6.194 1.00 96.81 264 PHE A O 1
ATOM 2058 N N . CYS A 1 265 ? -3.328 -1.006 -6.597 1.00 97.25 265 CYS A N 1
ATOM 2059 C CA . CYS A 1 265 ? -4.280 -1.977 -6.062 1.00 97.25 265 CYS A CA 1
ATOM 2060 C C . CYS A 1 265 ? -4.593 -1.725 -4.578 1.00 97.25 265 CYS A C 1
ATOM 2062 O O . CYS A 1 265 ? -5.739 -1.854 -4.144 1.00 97.25 265 CYS A O 1
ATOM 2064 N N . VAL A 1 266 ? -3.585 -1.325 -3.792 1.00 97.94 266 VAL A N 1
ATOM 2065 C CA . VAL A 1 266 ? -3.769 -0.973 -2.374 1.00 97.94 266 VAL A CA 1
ATOM 2066 C C . VAL A 1 266 ? -4.710 0.225 -2.234 1.00 97.94 266 VAL A C 1
ATOM 2068 O O . VAL A 1 266 ? -5.677 0.167 -1.471 1.00 97.94 266 VAL A O 1
ATOM 2071 N N . LEU A 1 267 ? -4.467 1.292 -3.002 1.00 98.19 267 LEU A N 1
ATOM 2072 C CA . LEU A 1 267 ? -5.310 2.490 -3.000 1.00 98.19 267 LEU A CA 1
ATOM 2073 C C . LEU A 1 267 ? -6.731 2.200 -3.504 1.00 98.19 267 LEU A C 1
ATOM 2075 O O . LEU A 1 267 ? -7.686 2.789 -2.993 1.00 98.19 267 LEU A O 1
ATOM 2079 N N . GLU A 1 268 ? -6.883 1.282 -4.461 1.00 98.31 268 GLU A N 1
ATOM 2080 C CA . GLU A 1 268 ? -8.183 0.877 -5.007 1.00 98.31 268 GLU A CA 1
ATOM 2081 C C . GLU A 1 268 ? -9.018 0.191 -3.933 1.00 98.31 268 GLU A C 1
ATOM 2083 O O . GLU A 1 268 ? -10.175 0.558 -3.701 1.00 98.31 268 GLU A O 1
ATOM 2088 N N . ASN A 1 269 ? -8.403 -0.746 -3.208 1.00 98.19 269 ASN A N 1
ATOM 2089 C CA . ASN A 1 269 ? -9.075 -1.407 -2.105 1.00 98.19 269 ASN A CA 1
ATOM 2090 C C . ASN A 1 269 ? -9.469 -0.404 -1.011 1.00 98.19 269 ASN A C 1
ATOM 2092 O O . ASN A 1 269 ? -10.602 -0.434 -0.532 1.00 98.19 269 ASN A O 1
ATOM 2096 N N . TRP A 1 270 ? -8.578 0.526 -0.651 1.00 98.38 270 TRP A N 1
ATOM 2097 C CA . TRP A 1 270 ? -8.859 1.556 0.359 1.00 98.38 270 TRP A CA 1
ATOM 2098 C C . TRP A 1 270 ? -10.014 2.471 -0.048 1.00 98.38 270 TRP A C 1
ATOM 2100 O O . TRP A 1 270 ? -10.898 2.746 0.767 1.00 98.38 270 TRP A O 1
ATOM 2110 N N . LEU A 1 271 ? -10.058 2.892 -1.316 1.00 98.62 271 LEU A N 1
ATOM 2111 C CA . LEU A 1 271 ? -11.189 3.639 -1.864 1.00 98.62 271 LEU A CA 1
ATOM 2112 C C . LEU A 1 271 ? -12.486 2.839 -1.717 1.00 98.62 271 LEU A C 1
ATOM 2114 O O . LEU A 1 271 ? -13.476 3.370 -1.209 1.00 98.62 271 LEU A O 1
ATOM 2118 N N . GLY A 1 272 ? -12.463 1.553 -2.073 1.00 98.19 272 GLY A N 1
ATOM 2119 C CA . GLY A 1 272 ? -13.598 0.651 -1.897 1.00 98.19 272 GLY A CA 1
ATOM 2120 C C . GLY A 1 272 ? -14.064 0.538 -0.440 1.00 98.19 272 GLY A C 1
ATOM 2121 O O . GLY A 1 272 ? -15.268 0.600 -0.179 1.00 98.19 272 GLY A O 1
ATOM 2122 N N . MET A 1 273 ? -13.136 0.439 0.518 1.00 98.31 273 MET A N 1
ATOM 2123 C CA . MET A 1 273 ? -13.449 0.372 1.955 1.00 98.31 273 MET A CA 1
ATOM 2124 C C . MET A 1 273 ? -14.179 1.630 2.447 1.00 98.31 273 MET A C 1
ATOM 2126 O O . MET A 1 273 ? -15.154 1.536 3.198 1.00 98.31 273 MET A O 1
ATOM 2130 N N . VAL A 1 274 ? -13.760 2.815 1.992 1.00 98.25 274 VAL A N 1
ATOM 2131 C CA . VAL A 1 274 ? -14.425 4.087 2.331 1.00 98.25 274 VAL A CA 1
ATOM 2132 C C . VAL A 1 274 ? -15.782 4.214 1.624 1.00 98.25 274 VAL A C 1
ATOM 2134 O O . VAL A 1 274 ? -16.770 4.629 2.239 1.00 98.25 274 VAL A O 1
ATOM 2137 N N . GLN A 1 275 ? -15.864 3.828 0.346 1.00 97.94 275 GLN A N 1
ATOM 2138 C CA . GLN A 1 275 ? -17.094 3.902 -0.452 1.00 97.94 275 GLN A CA 1
ATOM 2139 C C . GLN A 1 275 ? -18.207 3.019 0.113 1.00 97.94 275 GLN A C 1
ATOM 2141 O O . GLN A 1 275 ? -19.331 3.493 0.289 1.00 97.94 275 GLN A O 1
ATOM 2146 N N . ARG A 1 276 ? -17.884 1.768 0.465 1.00 97.12 276 ARG A N 1
ATOM 2147 C CA . ARG A 1 276 ? -18.823 0.824 1.097 1.00 97.12 276 ARG A CA 1
ATOM 2148 C C . ARG A 1 276 ? -19.160 1.191 2.544 1.00 97.12 276 ARG A C 1
ATOM 2150 O O . ARG A 1 276 ? -20.101 0.646 3.116 1.00 97.12 276 ARG A O 1
ATOM 2157 N N . GLY A 1 277 ? -18.411 2.120 3.139 1.00 96.25 277 GLY A N 1
ATOM 2158 C CA . GLY A 1 277 ? -18.561 2.514 4.534 1.00 96.25 277 GLY A CA 1
ATOM 2159 C C . GLY A 1 277 ? -18.055 1.461 5.518 1.00 96.25 277 GLY A C 1
ATOM 2160 O O . GLY A 1 277 ? -1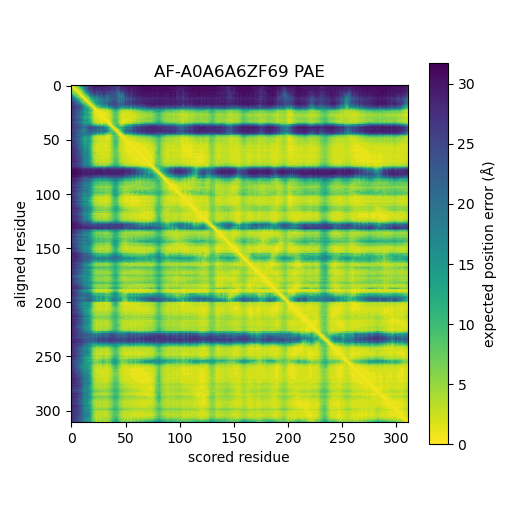8.457 1.511 6.685 1.00 96.25 277 GLY A O 1
ATOM 2161 N N . ASP A 1 278 ? -17.201 0.538 5.059 1.00 97.00 278 ASP A N 1
ATOM 2162 C CA . ASP A 1 278 ? -16.444 -0.384 5.911 1.00 97.00 278 ASP A CA 1
ATOM 2163 C C . ASP A 1 278 ? -15.503 0.413 6.822 1.00 97.00 278 ASP A C 1
ATOM 2165 O O . ASP A 1 278 ? -15.415 0.151 8.020 1.00 97.00 278 ASP A O 1
ATOM 2169 N N . TRP A 1 279 ? -14.879 1.453 6.263 1.00 97.81 279 TRP A N 1
ATOM 2170 C CA . TRP A 1 279 ? -14.131 2.453 7.012 1.00 97.81 279 TRP A CA 1
ATOM 2171 C C . TRP A 1 279 ? -14.965 3.715 7.213 1.00 97.81 279 TRP A C 1
ATOM 2173 O O . TRP A 1 279 ? -15.520 4.286 6.269 1.00 97.81 279 TRP A O 1
ATOM 2183 N N . LYS A 1 280 ? -15.073 4.147 8.472 1.00 97.00 280 LYS A N 1
ATOM 2184 C CA . LYS A 1 280 ? -15.720 5.412 8.838 1.00 97.00 280 LYS A CA 1
ATOM 2185 C C . LYS A 1 280 ? -14.718 6.557 8.732 1.00 97.00 280 LYS A C 1
ATOM 2187 O O . LYS A 1 280 ? -13.514 6.330 8.740 1.00 97.00 280 LYS A O 1
ATOM 2192 N N . VAL A 1 281 ? -15.222 7.778 8.613 1.00 96.62 281 VAL A N 1
ATOM 2193 C CA . VAL A 1 281 ? -14.412 8.991 8.472 1.00 96.62 281 VAL A CA 1
ATOM 2194 C C . VAL A 1 281 ? -14.878 10.013 9.505 1.00 96.62 281 VAL A C 1
ATOM 2196 O O . VAL A 1 281 ? -16.083 10.209 9.667 1.00 96.62 281 VAL A O 1
ATOM 2199 N N . ASP A 1 282 ? -13.930 10.645 10.194 1.00 93.81 282 ASP A N 1
ATOM 2200 C CA . ASP A 1 282 ? -14.157 11.749 11.129 1.00 93.81 282 ASP A CA 1
ATOM 2201 C C . ASP A 1 282 ? -13.374 13.002 10.706 1.00 93.81 282 ASP A C 1
ATOM 2203 O O . ASP A 1 282 ? -12.891 13.092 9.582 1.00 93.81 282 ASP A O 1
ATOM 2207 N N . ALA A 1 283 ? -13.260 14.001 11.586 1.00 91.50 283 ALA A N 1
ATOM 2208 C CA . ALA A 1 283 ? -12.562 15.255 11.292 1.00 91.50 283 ALA A CA 1
ATOM 2209 C C . ALA A 1 283 ? -11.078 15.078 10.906 1.00 91.50 283 ALA A C 1
ATOM 2211 O O . ALA A 1 283 ? -10.518 15.956 10.252 1.00 91.50 283 ALA A O 1
ATOM 2212 N N . ASN A 1 284 ? -10.451 13.962 11.286 1.00 91.50 284 ASN A N 1
ATOM 2213 C CA . ASN A 1 284 ? -9.038 13.679 11.055 1.00 91.50 284 ASN A CA 1
ATOM 2214 C C . ASN A 1 284 ? -8.795 12.746 9.859 1.00 91.50 284 ASN A C 1
ATOM 2216 O O . ASN A 1 284 ? -7.636 12.453 9.560 1.00 91.50 284 ASN A O 1
ATOM 2220 N N . GLY A 1 285 ? -9.839 12.303 9.151 1.00 94.81 285 GLY A N 1
ATOM 2221 C CA . GLY A 1 285 ? -9.738 11.371 8.027 1.00 94.81 285 GLY A CA 1
ATOM 2222 C C . GLY A 1 285 ? -10.338 10.011 8.366 1.00 94.81 285 GLY A C 1
ATOM 2223 O O . GLY A 1 285 ? -11.372 9.937 9.027 1.00 94.81 285 GLY A O 1
ATOM 2224 N N . VAL A 1 286 ? -9.732 8.931 7.875 1.00 96.50 286 VAL A N 1
ATOM 2225 C CA . VAL A 1 286 ? -10.222 7.573 8.144 1.00 96.50 286 VAL A CA 1
ATO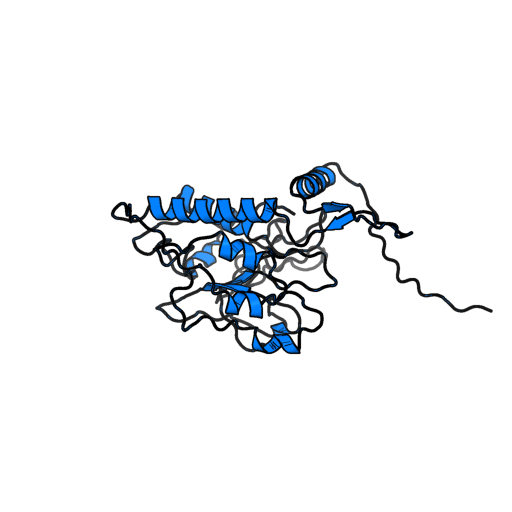M 2226 C C . VAL A 1 286 ? -10.086 7.235 9.631 1.00 96.50 286 VAL A C 1
ATOM 2228 O O . VAL A 1 286 ? -9.009 7.347 10.208 1.00 96.50 286 VAL A O 1
ATOM 2231 N N . MET A 1 287 ? -11.194 6.813 10.239 1.00 94.88 287 MET A N 1
ATOM 2232 C CA . MET A 1 287 ? -11.272 6.403 11.638 1.00 94.88 287 MET A CA 1
ATOM 2233 C C . MET A 1 287 ? -10.681 5.012 11.855 1.00 94.88 287 MET A C 1
ATOM 2235 O O . MET A 1 287 ? -10.747 4.145 10.984 1.00 94.88 287 MET A O 1
ATOM 2239 N N . GLY A 1 288 ? -10.231 4.778 13.084 1.00 92.25 288 GLY A N 1
ATOM 2240 C CA . GLY A 1 288 ? -9.659 3.511 13.520 1.00 92.25 288 GLY A CA 1
ATOM 2241 C C . GLY A 1 288 ? -8.158 3.628 13.734 1.00 92.25 288 GLY A C 1
ATOM 2242 O O . GLY A 1 288 ? -7.488 4.495 13.171 1.00 92.25 288 GLY A O 1
ATOM 2243 N N . ASP A 1 289 ? -7.647 2.759 14.588 1.00 91.88 289 ASP A N 1
ATOM 2244 C CA . ASP A 1 289 ? -6.227 2.622 14.864 1.00 91.88 289 ASP A CA 1
ATOM 2245 C C . ASP A 1 289 ? -5.621 1.508 13.997 1.00 91.88 289 ASP A C 1
ATOM 2247 O O . ASP A 1 289 ? -6.255 0.941 13.100 1.00 91.88 289 ASP A O 1
ATOM 2251 N N . ILE A 1 290 ? -4.357 1.199 14.267 1.00 91.81 290 ILE A N 1
ATOM 2252 C CA . ILE A 1 290 ? -3.644 0.138 13.567 1.00 91.81 290 ILE A CA 1
ATOM 2253 C C . ILE A 1 290 ? -4.193 -1.264 13.900 1.00 91.81 290 ILE A C 1
ATOM 2255 O O . ILE A 1 290 ? -3.905 -2.211 13.174 1.00 91.81 290 ILE A O 1
ATOM 2259 N N . ASP A 1 291 ? -5.020 -1.431 14.938 1.00 93.62 291 ASP A N 1
ATOM 2260 C CA . ASP A 1 291 ? -5.623 -2.725 15.275 1.00 93.62 291 ASP A CA 1
ATOM 2261 C C . ASP A 1 291 ? -6.754 -3.118 14.318 1.00 93.62 291 ASP A C 1
ATOM 2263 O O . ASP A 1 291 ? -7.077 -4.304 14.206 1.00 93.62 291 ASP A O 1
ATOM 2267 N N . GLU A 1 292 ? -7.296 -2.168 13.551 1.00 95.56 292 GLU A N 1
ATOM 2268 C CA . GLU A 1 292 ? -8.277 -2.430 12.493 1.00 95.56 292 GLU A CA 1
ATOM 2269 C C . GLU A 1 292 ? -7.764 -3.463 11.471 1.00 95.56 292 GLU A C 1
ATOM 2271 O O . GLU A 1 292 ? -8.542 -4.237 10.915 1.00 95.56 292 GLU A O 1
ATOM 2276 N N . TRP A 1 293 ? -6.446 -3.551 11.271 1.00 96.12 293 TRP A N 1
ATOM 2277 C CA . TRP A 1 293 ? -5.813 -4.521 10.373 1.00 96.12 293 TRP A CA 1
ATOM 2278 C C . TRP A 1 293 ? -5.878 -5.970 10.878 1.00 96.12 293 TRP A C 1
ATOM 2280 O O . TRP A 1 293 ? -5.744 -6.900 10.084 1.00 96.12 293 TRP A O 1
ATOM 2290 N N . LYS A 1 294 ? -6.172 -6.203 12.167 1.00 96.75 294 LYS A N 1
ATOM 2291 C CA . LYS A 1 294 ? -6.392 -7.558 12.719 1.00 96.75 294 LYS A CA 1
ATOM 2292 C C . LYS A 1 294 ? -7.621 -8.248 12.119 1.00 96.75 294 LYS A C 1
ATOM 2294 O O . LYS A 1 294 ? -7.704 -9.474 12.147 1.00 96.75 294 LYS A O 1
ATOM 2299 N N . LYS A 1 295 ? -8.554 -7.475 11.555 1.00 97.19 295 LYS A N 1
ATOM 2300 C CA . LYS A 1 295 ? -9.751 -7.964 10.849 1.00 97.19 295 LYS A CA 1
ATOM 2301 C C . LYS A 1 295 ? -9.441 -8.688 9.536 1.00 97.19 295 LYS A C 1
ATOM 2303 O O . LYS A 1 295 ? -10.309 -9.380 9.008 1.00 97.19 295 LYS A O 1
ATOM 2308 N N . ALA A 1 296 ? -8.212 -8.568 9.029 1.00 97.38 296 ALA A N 1
ATOM 2309 C CA . ALA A 1 296 ? -7.745 -9.359 7.895 1.00 97.38 296 ALA A CA 1
ATOM 2310 C C . ALA A 1 296 ? -7.640 -10.860 8.220 1.00 97.38 296 ALA A C 1
ATOM 2312 O O . ALA A 1 296 ? -7.641 -11.673 7.306 1.00 97.38 296 ALA A O 1
ATOM 2313 N N . ASP A 1 297 ? -7.584 -11.234 9.503 1.00 97.25 297 ASP A N 1
ATOM 2314 C CA . ASP A 1 297 ? -7.516 -12.627 9.960 1.00 97.25 297 ASP A CA 1
ATOM 2315 C C . ASP A 1 297 ? -8.762 -13.022 10.775 1.00 97.25 297 ASP A C 1
ATOM 2317 O O . ASP A 1 297 ? -8.677 -13.700 11.798 1.00 97.25 297 ASP A O 1
ATOM 2321 N N . THR A 1 298 ? -9.946 -12.553 10.374 1.00 97.31 298 THR A N 1
ATOM 2322 C CA . THR A 1 298 ? -11.222 -12.958 10.987 1.00 97.31 298 THR A CA 1
ATOM 2323 C C . THR A 1 298 ? -12.188 -13.490 9.942 1.00 97.31 298 THR A C 1
ATOM 2325 O O . THR A 1 298 ? -12.202 -13.019 8.804 1.00 97.31 298 THR A O 1
ATOM 2328 N N . GLU A 1 299 ? -13.022 -14.448 10.343 1.00 96.62 299 GLU A N 1
ATOM 2329 C CA . GLU A 1 299 ? -13.991 -15.118 9.469 1.00 96.62 299 GLU A CA 1
ATOM 2330 C C . GLU A 1 299 ? -14.924 -14.124 8.769 1.00 96.62 299 GLU A C 1
ATOM 2332 O O . GLU A 1 299 ? -15.231 -14.273 7.591 1.00 96.62 299 GLU A O 1
ATOM 2337 N N . GLU A 1 300 ? -15.320 -13.064 9.472 1.00 96.94 300 GLU A N 1
ATOM 2338 C CA . GLU A 1 300 ? -16.342 -12.125 9.017 1.00 96.94 300 GLU A CA 1
ATOM 2339 C C . GLU A 1 300 ? -15.829 -11.053 8.044 1.00 96.94 300 GLU A C 1
ATOM 2341 O O . GLU A 1 300 ? -16.637 -10.343 7.440 1.00 96.94 300 GLU A O 1
ATOM 2346 N N . SER A 1 301 ? -14.510 -10.855 7.928 1.00 96.75 301 SER A N 1
ATOM 2347 C CA . SER A 1 301 ? -13.976 -9.697 7.194 1.00 96.75 301 SER A CA 1
ATOM 2348 C C . SER A 1 301 ? -12.700 -9.914 6.399 1.00 96.75 301 SER A C 1
ATOM 2350 O O . SER A 1 301 ? -12.331 -8.991 5.672 1.00 96.75 301 SER A O 1
ATOM 2352 N N . TRP A 1 302 ? -12.055 -11.081 6.479 1.00 96.62 302 TRP A N 1
ATOM 2353 C CA . TRP A 1 302 ? -10.796 -11.343 5.770 1.00 96.62 302 TRP A CA 1
ATOM 2354 C C . TRP A 1 302 ? -10.870 -11.012 4.270 1.00 96.62 302 TRP A C 1
ATOM 2356 O O . TRP A 1 302 ? -9.944 -10.402 3.742 1.00 96.62 302 TRP A O 1
ATOM 2366 N N . GLU A 1 303 ? -12.001 -11.298 3.612 1.00 97.06 303 GLU A N 1
ATOM 2367 C CA . GLU A 1 303 ? -12.217 -11.059 2.174 1.00 97.06 303 GLU A CA 1
ATOM 2368 C C . GLU A 1 303 ? -11.997 -9.595 1.766 1.00 97.06 303 GLU A C 1
ATOM 2370 O O . GLU A 1 303 ? -11.536 -9.312 0.666 1.00 97.06 303 GLU A O 1
ATOM 2375 N N . LYS A 1 304 ? -12.266 -8.643 2.670 1.00 97.38 304 LYS A N 1
ATOM 2376 C CA . LYS A 1 304 ? -12.086 -7.200 2.425 1.00 97.38 304 LYS A CA 1
ATOM 2377 C C . LYS A 1 304 ? -10.613 -6.772 2.385 1.00 97.38 304 LYS A C 1
ATOM 2379 O O . LYS A 1 304 ? -10.296 -5.650 1.984 1.00 97.38 304 LYS A O 1
ATOM 2384 N N . TYR A 1 305 ? -9.723 -7.644 2.851 1.00 97.38 305 TYR A N 1
ATOM 2385 C CA . TYR A 1 305 ? -8.279 -7.432 2.905 1.00 97.38 305 TYR A CA 1
ATOM 2386 C C . TYR A 1 305 ? -7.528 -8.258 1.852 1.00 97.38 305 TYR A C 1
ATOM 2388 O O . TYR A 1 305 ? -6.297 -8.243 1.836 1.00 97.38 305 TYR A O 1
ATOM 2396 N N . VAL A 1 306 ? -8.252 -8.938 0.957 1.00 96.75 306 VAL A N 1
ATOM 2397 C CA . VAL A 1 306 ? -7.683 -9.654 -0.186 1.00 96.75 306 VAL A CA 1
ATOM 2398 C C . VAL A 1 306 ? -7.871 -8.817 -1.442 1.00 96.75 306 VAL A C 1
ATOM 2400 O O . VAL A 1 306 ? -8.984 -8.444 -1.804 1.00 96.75 306 VAL A O 1
ATOM 2403 N N . ILE A 1 307 ? -6.763 -8.516 -2.112 1.00 95.44 307 ILE A N 1
ATOM 2404 C CA . ILE A 1 307 ? -6.781 -7.837 -3.406 1.00 95.44 307 ILE A CA 1
ATOM 2405 C C . ILE A 1 307 ? -6.919 -8.895 -4.502 1.00 95.44 307 ILE A C 1
ATOM 2407 O O . ILE A 1 307 ? -6.195 -9.891 -4.449 1.00 95.44 307 ILE A O 1
ATOM 2411 N N . PRO A 1 308 ? -7.813 -8.717 -5.490 1.00 90.25 308 PRO A N 1
ATOM 2412 C CA . PRO A 1 308 ? -7.910 -9.637 -6.616 1.00 90.25 308 PRO A CA 1
ATOM 2413 C C . PRO A 1 308 ? -6.568 -9.795 -7.351 1.00 90.25 308 PRO A C 1
ATOM 2415 O O . PRO A 1 308 ? -5.829 -8.817 -7.470 1.00 90.25 308 PRO A O 1
ATOM 2418 N N . PRO A 1 309 ? -6.245 -10.992 -7.875 1.00 84.81 309 PRO A N 1
ATOM 2419 C CA . PRO A 1 309 ? -5.026 -11.205 -8.646 1.00 84.81 309 PRO A CA 1
ATOM 2420 C C . PRO A 1 309 ? -4.892 -10.215 -9.802 1.00 84.81 309 PRO A C 1
ATOM 2422 O O . PRO A 1 309 ? -5.788 -10.087 -10.638 1.00 84.81 309 PRO A O 1
ATOM 2425 N N . THR A 1 310 ? -3.740 -9.560 -9.858 1.00 83.75 310 THR A N 1
ATOM 2426 C CA . THR A 1 310 ? -3.304 -8.692 -10.953 1.00 83.75 310 THR A CA 1
ATOM 2427 C C . THR A 1 310 ? -1.841 -9.000 -11.272 1.00 83.75 310 THR A C 1
ATOM 2429 O O . THR A 1 310 ? -1.195 -9.785 -10.569 1.00 83.75 310 THR A O 1
ATOM 2432 N N . TRP A 1 311 ? -1.346 -8.419 -12.360 1.00 81.50 311 TRP A N 1
ATOM 2433 C CA . TRP A 1 311 ? 0.086 -8.269 -12.603 1.00 81.50 311 TRP A CA 1
ATOM 2434 C C . TRP A 1 311 ? 0.595 -6.942 -12.045 1.00 81.50 311 TRP A C 1
ATOM 2436 O O . TRP A 1 311 ? -0.237 -6.097 -11.631 1.00 81.50 311 TRP A O 1
#

Mean predicted aligned error: 9.11 Å

Sequence (311 aa):
MPKGNNKMGFPIAMKIGVFGSYIVWLDMIEQGKVVATPEAGDVEAPWMLAPYSPKILQDTVDLFNALVREIKLRLPGGSTGTGDDLSPCIKEAILDTSNPQRGFAYHFAQKVKRPQFCYIAPGLEIPISSDDTAQPFASLRSDAKDIEILPLLLFRAVDNGASCMAPASGDECPFDYPFNRVDKYPSRLYLSCTSSYKDSFEDESILVLPFRIGAKGYAQKSDGARFGEKPNHADDDVRPIDTFSNVYQPGHQPLTEMHQVRLFCVLENWLGMVQRGDWKVDANGVMGDIDEWKKADTEESWEKYVIPPTW

Foldseek 3Di:
DDDDDPPPDDDPPPPPDDPVLVVQVVVCVVQVQKDAAPDPPPDPDRIAGDLGDPSRLVLLLVLLVLLLVLLLCQEPPNPPPPDQPPDFLDDPVLQCLFAVVQDSVNSSSNSHTDHPFADSAAQWGRDDDDPPQDPLCSVCSVVPPQWRGAKHFGTFRDDPRDFQKFCAAAPQPPADPPRSVRGIDTQGKIQHIAGPPDRHHRQAIWGFASWWEFQLPQAAEQVRAGAQADPPCPPDPRGTDTHGTRQHFHPDDPNDPRTGHGSSQVSVLSSVCSVVVVWHHYNRTTYHHSCSCNQCSDPVRVVSRYGHDHD

Solvent-accessible surface area (backbone atoms only — not comparable to full-atom values): 17848 Å² total; per-residue (Å²): 139,88,86,79,86,81,75,79,80,82,73,93,66,84,75,88,67,64,84,73,46,55,58,56,54,48,50,34,40,76,42,42,29,46,40,75,56,93,76,70,72,96,54,98,63,58,64,45,63,37,46,67,26,76,53,54,50,48,55,35,47,54,43,49,52,47,36,53,49,58,49,49,75,46,25,71,84,64,72,78,66,87,69,69,51,85,53,56,51,54,60,66,72,59,40,45,69,30,24,75,85,57,53,59,67,43,58,45,33,74,70,41,69,28,71,98,45,42,22,83,37,48,19,26,29,51,71,86,64,89,86,76,72,74,56,84,56,60,88,45,58,83,75,32,80,65,43,63,28,48,58,38,79,64,33,40,28,42,56,99,86,41,75,34,43,38,75,62,37,37,94,70,29,94,46,61,87,66,54,22,74,46,80,75,46,69,9,25,38,26,31,46,63,36,40,82,88,50,85,35,58,53,52,16,32,42,42,34,37,55,51,68,49,10,65,75,58,44,17,35,20,28,61,65,45,41,32,65,54,61,98,84,49,94,85,56,87,79,52,48,30,62,40,37,49,54,66,44,24,38,67,76,51,94,80,50,78,88,65,62,28,42,46,52,61,56,45,51,50,52,34,49,33,46,73,74,53,77,40,48,54,38,81,49,22,34,47,58,45,61,68,62,62,58,41,29,32,30,91,92,42,15,73,81,42,40,43,80,76,76,130

pLDDT: mean 82.01, std 17.83, range [26.34, 98.62]

Organism: NCBI:txid1469910

Radius of gyration: 20.61 Å; Cα contacts (8 Å, |Δi|>4): 555; chains: 1; bounding box: 59×60×53 Å

Secondary structure (DSSP, 8-state):
-----------------STHHHHHHHHHHHTT-EEE-S--SS-S--EEE-S--HHHHHHHHHHHHHHHHHHHHHSTT----S--EEEESS-HHHHHHH-TT--HHHHHHHHPEEPSSSEEETTEE----TTS---TTGGGTTT-TTEEEPPEEEEEEEETTEEPB-S--GGG-SS-TTGGG-S--B-EEEEPPEETTS---TTEEEE--SS-B-TTS--B-TTSPBTT--TT-TTS------BSS-TT-----SSS---PEEHHHHHHHHHHHHHTTSS-EETTEE---GGGGGGGGSTTTGGGGPPPP--